Protein AF-A0A5B6V4Y9-F1 (afdb_monomer)

pLDDT: mean 83.25, std 15.28, range [45.78, 97.12]

Nearest PDB structures (foldseek):
  9j0v-assembly1_A  TM=4.285E-01  e=1.442E-03  Desulfobacula toluolica
  8yrv-assembly1_A-2  TM=4.463E-01  e=1.032E-02  Haliscomenobacter hydrossis DSM 1100
  2zgi-assembly1_A  TM=5.010E-01  e=2.357E-02  unclassified
  8ahu-assembly1_A  TM=4.204E-01  e=1.249E-02  Haliscomenobacter hydrossis
  2y4r-assembly1_B  TM=5.100E-01  e=5.382E-02  Pseudomonas aeruginosa PAO1

Secondary structure (DSSP, 8-state):
-HHHHHHHHHHHHHHHHHHHHHHHHPPTT-EEEEEEEEEE-HHHHHHHHHS---TT-TTGGGGGEEEEEEEEEE-PPPTT-GGGSPPEEE-S---TTTTS--TTHHHHHHHHHTT--TT-SEEE--SSSSS---BSSS---EEEEPPHHHHTTS-S--S-----EEEE---GGGT----HHHHHHH-

Foldseek 3Di:
DVVVVVVCVVVVVVCVVCVVVLVVVADPQKDKDKDKDKDFDVVQQVVVVPPDDDPPPPVSNCVGIDIDIDIDIDHDQDPDDPLSDAAEDEFEAADPQQADPDPCLVVVCVVVVVVDDPRGPWYWHDDPVPDTAQTSPGFDKDKAFDDPVVVVPDDDDDPDPPRDIDIDGDDVVRRHYPDPVVVVVVD

Radius of gyration: 22.42 Å; Cα contacts (8 Å, |Δi|>4): 201; chains: 1; bounding box: 52×43×68 Å

Sequence (187 aa):
MKWESRIRSLVSNPLNQVLPIALKERSNGEELAVTALVSGDIEKLKAMKNGGGGDDDDNGVFQVLDLHLHIGSYIPPVFGIEESGAHLALVGHGRDLADAKYSDWVRLRKPLEKLRPPSVTELLLSNDGDRILEGCITNFFVICQRDKSEAEGKYLDDYNNEYSVEVQTAPISDGVLPGVIRQLVIE

Organism: NCBI:txid47621

Structure (mmCIF, N/CA/C/O backbone):
data_AF-A0A5B6V4Y9-F1
#
_entry.id   AF-A0A5B6V4Y9-F1
#
loop_
_atom_site.group_PDB
_atom_site.id
_atom_site.type_symbol
_atom_site.label_atom_id
_atom_site.label_alt_id
_atom_site.label_comp_id
_atom_site.label_asym_id
_atom_site.label_entity_id
_atom_site.label_seq_id
_atom_site.pdbx_PDB_ins_code
_atom_site.Cartn_x
_atom_site.Cartn_y
_atom_site.Cartn_z
_atom_site.occupancy
_atom_site.B_iso_or_equiv
_atom_site.auth_seq_id
_atom_site.auth_comp_id
_atom_site.auth_asym_id
_atom_site.auth_atom_id
_atom_site.pdbx_PDB_model_num
ATOM 1 N N . MET A 1 1 ? 24.402 -9.259 -3.065 1.00 49.03 1 MET A N 1
ATOM 2 C CA . MET A 1 1 ? 24.936 -7.924 -2.705 1.00 49.03 1 MET A CA 1
ATOM 3 C C . MET A 1 1 ? 25.156 -6.950 -3.876 1.00 49.03 1 MET A C 1
ATOM 5 O O . MET A 1 1 ? 25.036 -5.759 -3.640 1.00 49.03 1 MET A O 1
ATOM 9 N N . LYS A 1 2 ? 25.419 -7.370 -5.132 1.00 64.19 2 LYS A N 1
ATOM 10 C CA . LYS A 1 2 ? 25.583 -6.417 -6.264 1.00 64.19 2 LYS A CA 1
ATOM 11 C C . LYS A 1 2 ? 24.280 -5.712 -6.704 1.00 64.19 2 LYS A C 1
ATOM 13 O O . LYS A 1 2 ? 24.318 -4.559 -7.114 1.00 64.19 2 LYS A O 1
ATOM 18 N N . TRP A 1 3 ? 23.130 -6.382 -6.582 1.00 68.50 3 TRP A N 1
ATOM 19 C CA . TRP A 1 3 ? 21.836 -5.879 -7.072 1.00 68.50 3 TRP A CA 1
ATOM 20 C C . TRP A 1 3 ? 21.255 -4.721 -6.252 1.00 68.50 3 TRP A C 1
ATOM 22 O O . TRP A 1 3 ? 20.833 -3.725 -6.828 1.00 68.50 3 TRP A O 1
ATOM 32 N N . GLU A 1 4 ? 21.278 -4.809 -4.922 1.00 73.19 4 GLU A N 1
ATOM 33 C CA . GLU A 1 4 ? 20.718 -3.771 -4.043 1.00 73.19 4 GLU A CA 1
ATOM 34 C C . GLU A 1 4 ? 21.429 -2.427 -4.208 1.00 73.19 4 GLU A C 1
ATOM 36 O O . GLU A 1 4 ? 20.777 -1.407 -4.401 1.00 73.19 4 GLU A O 1
ATOM 41 N N . SER A 1 5 ? 22.767 -2.424 -4.201 1.00 73.62 5 SER A N 1
ATOM 42 C CA . SER A 1 5 ? 23.569 -1.208 -4.396 1.00 73.62 5 SER A CA 1
ATOM 43 C C . SER A 1 5 ? 23.294 -0.549 -5.754 1.00 73.62 5 SER A C 1
ATOM 45 O O . SER A 1 5 ? 23.179 0.674 -5.855 1.00 73.62 5 SER A O 1
ATOM 47 N N . ARG A 1 6 ? 23.114 -1.357 -6.805 1.00 73.25 6 ARG A N 1
ATOM 48 C CA . ARG A 1 6 ? 22.852 -0.852 -8.156 1.00 73.25 6 ARG A CA 1
ATOM 49 C C . ARG A 1 6 ? 21.402 -0.388 -8.355 1.00 73.25 6 ARG A C 1
ATOM 51 O O . ARG A 1 6 ? 21.220 0.685 -8.919 1.00 73.25 6 ARG A O 1
ATOM 58 N N . ILE A 1 7 ? 20.387 -1.095 -7.833 1.00 79.38 7 ILE A N 1
ATOM 59 C CA . ILE A 1 7 ? 18.996 -0.584 -7.773 1.00 79.38 7 ILE A CA 1
ATOM 60 C C . ILE A 1 7 ? 18.963 0.726 -6.990 1.00 79.38 7 ILE A C 1
ATOM 62 O O . ILE A 1 7 ? 18.332 1.692 -7.416 1.00 79.38 7 ILE A O 1
ATOM 66 N N . ARG A 1 8 ? 19.675 0.782 -5.860 1.00 83.75 8 ARG A N 1
ATOM 67 C CA . ARG A 1 8 ? 19.786 1.998 -5.062 1.00 83.75 8 ARG A CA 1
ATOM 68 C C . ARG A 1 8 ? 20.350 3.137 -5.900 1.00 83.75 8 ARG A C 1
ATOM 70 O O . ARG A 1 8 ? 19.762 4.205 -5.897 1.00 83.75 8 ARG A O 1
ATOM 77 N N . SER A 1 9 ? 21.412 2.910 -6.672 1.00 83.75 9 SER A N 1
ATOM 78 C CA . SER A 1 9 ? 21.945 3.931 -7.583 1.00 83.75 9 SER A CA 1
ATOM 79 C C . SER A 1 9 ? 20.944 4.338 -8.674 1.00 83.75 9 SER A C 1
ATOM 81 O O . SER A 1 9 ? 20.764 5.536 -8.899 1.00 83.75 9 SER A O 1
ATOM 83 N N . LEU A 1 10 ? 20.247 3.372 -9.290 1.00 85.44 10 LEU A N 1
ATOM 84 C CA . LEU A 1 10 ? 19.220 3.618 -10.310 1.00 85.44 10 LEU A CA 1
ATOM 85 C C . LEU A 1 10 ? 18.110 4.539 -9.787 1.00 85.44 10 LEU A C 1
ATOM 87 O O . LEU A 1 10 ? 17.677 5.426 -10.512 1.00 85.44 10 LEU A O 1
ATOM 91 N N . VAL A 1 11 ? 17.687 4.367 -8.531 1.00 87.75 11 VAL A N 1
ATOM 92 C CA . VAL A 1 11 ? 16.652 5.193 -7.886 1.00 87.75 11 VAL A CA 1
ATOM 93 C C . VAL A 1 11 ? 17.215 6.510 -7.345 1.00 87.75 11 VAL A C 1
ATOM 95 O O . VAL A 1 11 ? 16.613 7.566 -7.534 1.00 87.75 11 VAL A O 1
ATOM 98 N N . SER A 1 12 ? 18.366 6.477 -6.671 1.00 89.38 12 SER A N 1
ATOM 99 C CA . SER A 1 12 ? 18.944 7.646 -6.002 1.00 89.38 12 SER A CA 1
ATOM 100 C C . SER A 1 12 ? 19.414 8.716 -6.982 1.00 89.38 12 SER A C 1
ATOM 102 O O . SER A 1 12 ? 19.250 9.896 -6.685 1.00 89.38 12 SER A O 1
ATOM 104 N N . ASN A 1 13 ? 19.964 8.348 -8.146 1.00 88.88 13 ASN A N 1
ATOM 105 C CA . ASN A 1 13 ? 20.485 9.340 -9.091 1.00 88.88 13 ASN A CA 1
ATOM 106 C C . ASN A 1 13 ? 19.373 10.254 -9.643 1.00 88.88 13 ASN A C 1
ATOM 108 O O . ASN A 1 13 ? 19.525 11.472 -9.522 1.00 88.88 13 ASN A O 1
ATOM 112 N N . PRO A 1 14 ? 18.248 9.737 -10.183 1.00 90.00 14 PRO A N 1
ATOM 113 C CA . PRO A 1 14 ? 17.139 10.583 -10.617 1.00 90.00 14 PRO A CA 1
ATOM 114 C C . PRO A 1 14 ? 16.483 11.307 -9.445 1.00 90.00 14 PRO A C 1
ATOM 116 O O . PRO A 1 14 ? 16.228 12.503 -9.548 1.00 90.00 14 PRO A O 1
ATOM 119 N N . LEU A 1 15 ? 16.279 10.629 -8.307 1.00 92.50 15 LEU A N 1
ATOM 120 C CA . LEU A 1 15 ? 15.667 11.240 -7.125 1.00 92.50 15 LEU A CA 1
ATOM 121 C C . LEU A 1 15 ? 16.447 12.472 -6.650 1.00 92.50 15 LEU A C 1
ATOM 123 O O . LEU A 1 15 ? 15.842 13.509 -6.403 1.00 92.50 15 LEU A O 1
ATOM 127 N N . ASN A 1 16 ? 17.779 12.402 -6.598 1.00 92.88 16 ASN A N 1
ATOM 128 C CA . ASN A 1 16 ? 18.627 13.533 -6.211 1.00 92.88 16 ASN A CA 1
ATOM 129 C C . ASN A 1 16 ? 18.528 14.725 -7.178 1.00 92.88 16 ASN A C 1
ATOM 131 O O . ASN A 1 16 ? 18.779 15.857 -6.771 1.00 92.88 16 ASN A O 1
ATOM 135 N N . GLN A 1 17 ? 18.164 14.489 -8.442 1.00 91.75 17 GLN A N 1
ATOM 136 C CA . GLN A 1 17 ? 17.976 15.549 -9.435 1.00 91.75 17 GLN A CA 1
ATOM 137 C C . GLN A 1 17 ? 16.597 16.206 -9.318 1.00 91.75 17 GLN A C 1
ATOM 139 O O . GLN A 1 17 ? 16.495 17.429 -9.391 1.00 91.75 17 GLN A O 1
ATOM 144 N N . VAL A 1 18 ? 15.538 15.412 -9.119 1.00 92.56 18 VAL A N 1
ATOM 145 C CA . VAL A 1 18 ? 14.155 15.921 -9.127 1.00 92.56 18 VAL A CA 1
ATOM 146 C C . VAL A 1 18 ? 13.658 16.380 -7.755 1.00 92.56 18 VAL A C 1
ATOM 148 O O . VAL A 1 18 ? 12.825 17.280 -7.677 1.00 92.56 18 VAL A O 1
ATOM 151 N N . LEU A 1 19 ? 14.177 15.819 -6.659 1.00 94.38 19 LEU A N 1
ATOM 152 C CA . LEU A 1 19 ? 13.723 16.137 -5.304 1.00 94.38 19 LEU A CA 1
ATOM 153 C C . LEU A 1 19 ? 13.914 17.622 -4.940 1.00 94.38 19 LEU A C 1
ATOM 155 O O . LEU A 1 19 ? 12.976 18.208 -4.401 1.00 94.38 19 LEU A O 1
ATOM 159 N N . PRO A 1 20 ? 15.044 18.286 -5.264 1.00 94.94 20 PRO A N 1
ATOM 160 C CA . PRO A 1 20 ? 15.194 19.718 -5.004 1.00 94.94 20 PRO A CA 1
ATOM 161 C C . PRO A 1 20 ? 14.194 20.593 -5.769 1.00 94.94 20 PRO A C 1
ATOM 163 O O . PRO A 1 20 ? 13.894 21.696 -5.319 1.00 94.94 20 PRO A O 1
ATOM 166 N N . ILE A 1 21 ? 13.702 20.130 -6.923 1.00 94.38 21 ILE A N 1
ATOM 167 C CA . ILE A 1 21 ? 12.684 20.831 -7.715 1.00 94.38 21 ILE A CA 1
ATOM 168 C C . ILE A 1 21 ? 11.330 20.676 -7.022 1.00 94.38 21 ILE A C 1
ATOM 170 O O . ILE A 1 21 ? 10.713 21.676 -6.666 1.00 94.38 21 ILE A O 1
ATOM 174 N N . ALA A 1 22 ? 10.937 19.439 -6.707 1.00 94.06 22 ALA A N 1
ATOM 175 C CA . ALA A 1 22 ? 9.689 19.154 -6.002 1.00 94.06 22 ALA A CA 1
ATOM 176 C C . ALA A 1 22 ? 9.598 19.877 -4.646 1.00 94.06 22 ALA A C 1
ATOM 178 O O . ALA A 1 22 ? 8.553 20.411 -4.291 1.00 94.06 22 ALA A O 1
ATOM 179 N N . LEU A 1 23 ? 10.705 19.963 -3.900 1.00 94.31 23 LEU A N 1
ATOM 180 C CA . LEU A 1 23 ? 10.756 20.693 -2.628 1.00 94.31 23 LEU A CA 1
ATOM 181 C C . LEU A 1 23 ? 10.556 22.207 -2.781 1.00 94.31 23 LEU A C 1
ATOM 183 O O . LEU A 1 23 ? 10.066 22.834 -1.845 1.00 94.31 23 LEU A O 1
ATOM 187 N N . LYS A 1 24 ? 10.939 22.796 -3.922 1.00 94.19 24 LYS A N 1
ATOM 188 C CA . LYS A 1 24 ? 10.716 24.222 -4.217 1.00 94.19 24 LYS A CA 1
ATOM 189 C C . LYS A 1 24 ? 9.283 24.508 -4.657 1.00 94.19 24 LYS A C 1
ATOM 191 O O . LYS A 1 24 ? 8.789 25.595 -4.387 1.00 94.19 24 LYS A O 1
ATOM 196 N N . GLU A 1 25 ? 8.651 23.565 -5.351 1.00 92.50 25 GLU A N 1
ATOM 197 C CA . GLU A 1 25 ? 7.272 23.690 -5.843 1.00 92.50 25 GLU A CA 1
ATOM 198 C C . GLU A 1 25 ? 6.221 23.388 -4.765 1.00 92.50 25 GLU A C 1
ATOM 200 O O . GLU A 1 25 ? 5.070 23.800 -4.889 1.00 92.50 25 GLU A O 1
ATOM 205 N N . ARG A 1 26 ? 6.618 22.697 -3.693 1.00 93.56 26 ARG A N 1
ATOM 206 C CA . ARG A 1 26 ? 5.752 22.312 -2.577 1.00 93.56 26 ARG A CA 1
ATOM 207 C C . ARG A 1 26 ? 5.195 23.523 -1.825 1.00 93.56 26 ARG A C 1
ATOM 209 O O . ARG A 1 26 ? 5.955 24.369 -1.348 1.00 93.56 26 ARG A O 1
ATOM 216 N N . SER A 1 27 ? 3.877 23.551 -1.629 1.00 92.94 27 SER A N 1
ATOM 217 C CA . SER A 1 27 ? 3.217 24.600 -0.842 1.00 92.94 27 SER A CA 1
ATOM 218 C C . SER A 1 27 ? 3.373 24.384 0.668 1.00 92.94 27 SER A C 1
ATOM 220 O O . SER A 1 27 ? 3.675 23.289 1.144 1.00 92.94 27 SER A O 1
ATOM 222 N N . ASN A 1 28 ? 3.153 25.441 1.457 1.00 89.56 28 ASN A N 1
ATOM 223 C CA . ASN A 1 28 ? 3.162 25.322 2.915 1.00 89.56 28 ASN A CA 1
ATOM 224 C C . ASN A 1 28 ? 2.025 24.399 3.392 1.00 89.56 28 ASN A C 1
ATOM 226 O O . ASN A 1 28 ? 0.885 24.564 2.966 1.00 89.56 28 ASN A O 1
ATOM 230 N N . GLY A 1 29 ? 2.337 23.457 4.283 1.00 87.44 29 GLY A N 1
ATOM 231 C CA . GLY A 1 29 ? 1.398 22.426 4.745 1.00 87.44 29 GLY A CA 1
ATOM 232 C C . GLY A 1 29 ? 1.302 21.186 3.846 1.00 87.44 29 GLY A C 1
ATOM 233 O O . GLY A 1 29 ? 0.645 20.225 4.234 1.00 87.44 29 GLY A O 1
ATOM 234 N N . GLU A 1 30 ? 1.972 21.168 2.689 1.00 93.12 30 GLU A N 1
ATOM 235 C CA . GLU A 1 30 ? 2.091 19.971 1.852 1.00 93.12 30 GLU A CA 1
ATOM 236 C C . GLU A 1 30 ? 3.346 19.152 2.204 1.00 93.12 30 GLU A C 1
ATOM 238 O O . GLU A 1 30 ? 4.412 19.663 2.566 1.00 93.12 30 GLU A O 1
ATOM 243 N N . GLU A 1 31 ? 3.234 17.845 2.029 1.00 92.88 31 GLU A N 1
ATOM 244 C CA . GLU A 1 31 ? 4.307 16.859 2.000 1.00 92.88 31 GLU A CA 1
ATOM 245 C C . GLU A 1 31 ? 4.508 16.326 0.572 1.00 92.88 31 GLU A C 1
ATOM 247 O O . GLU A 1 31 ? 3.826 16.738 -0.366 1.00 92.88 31 GLU A O 1
ATOM 252 N N . LEU A 1 32 ? 5.479 15.428 0.383 1.00 94.50 32 LEU A N 1
ATOM 253 C CA . LEU A 1 32 ? 5.756 14.804 -0.911 1.00 94.50 32 LEU A CA 1
ATOM 254 C C . LEU A 1 32 ? 5.358 13.328 -0.892 1.00 94.50 32 LEU A C 1
ATOM 256 O O . LEU A 1 32 ? 5.839 12.559 -0.062 1.00 94.50 32 LEU A O 1
ATOM 260 N N . ALA A 1 33 ? 4.558 12.912 -1.870 1.00 93.00 33 ALA A N 1
ATOM 261 C CA . ALA A 1 33 ? 4.348 11.510 -2.198 1.00 93.00 33 ALA A CA 1
ATOM 262 C C . ALA A 1 33 ? 5.317 11.098 -3.311 1.00 93.00 33 ALA A C 1
ATOM 264 O O . ALA A 1 33 ? 5.207 11.552 -4.452 1.00 93.00 33 ALA A O 1
ATOM 265 N N . VAL A 1 34 ? 6.258 10.210 -2.984 1.00 92.69 34 VAL A N 1
ATOM 266 C CA . VAL A 1 34 ? 7.256 9.692 -3.929 1.00 92.69 34 VAL A CA 1
ATOM 267 C C . VAL A 1 34 ? 6.905 8.255 -4.304 1.00 92.69 34 VAL A C 1
ATOM 269 O O . VAL A 1 34 ? 6.843 7.376 -3.448 1.00 92.69 34 VAL A O 1
ATOM 272 N N . THR A 1 35 ? 6.696 8.004 -5.595 1.00 91.44 35 THR A N 1
ATOM 273 C CA . THR A 1 35 ? 6.456 6.668 -6.152 1.00 91.44 35 THR A CA 1
ATOM 274 C C . THR A 1 35 ? 7.556 6.322 -7.143 1.00 91.44 35 THR A C 1
ATOM 276 O O . THR A 1 35 ? 7.753 7.033 -8.125 1.00 91.44 35 THR A O 1
ATOM 279 N N . ALA A 1 36 ? 8.252 5.214 -6.899 1.00 90.69 36 ALA A N 1
ATOM 280 C CA . ALA A 1 36 ? 9.247 4.656 -7.806 1.00 90.69 36 ALA A CA 1
ATOM 281 C C . ALA A 1 36 ? 8.752 3.301 -8.324 1.00 90.69 36 ALA A C 1
ATOM 283 O O . ALA A 1 36 ? 8.512 2.385 -7.537 1.00 90.69 36 ALA A O 1
ATOM 284 N N . LEU A 1 37 ? 8.603 3.178 -9.640 1.00 90.88 37 LEU A N 1
ATOM 285 C CA . LEU A 1 37 ? 8.271 1.931 -10.316 1.00 90.88 37 LEU A CA 1
ATOM 286 C C . LEU A 1 37 ? 9.487 1.464 -11.107 1.00 90.88 37 LEU A C 1
ATOM 288 O O . LEU A 1 37 ? 9.897 2.121 -12.061 1.00 90.88 37 LEU A O 1
ATOM 292 N N . VAL A 1 38 ? 10.033 0.315 -10.717 1.00 88.12 38 VAL A N 1
ATOM 293 C CA . VAL A 1 38 ? 11.077 -0.374 -11.478 1.00 88.12 38 VAL A CA 1
ATOM 294 C C . VAL A 1 38 ? 10.410 -1.464 -12.308 1.00 88.12 38 VAL A C 1
ATOM 296 O O . VAL A 1 38 ? 9.712 -2.320 -11.765 1.00 88.12 38 VAL A O 1
ATOM 299 N N . SER A 1 39 ? 10.616 -1.426 -13.618 1.00 87.62 39 SER A N 1
ATOM 300 C CA . SER A 1 39 ? 10.166 -2.445 -14.568 1.00 87.62 39 SER A CA 1
ATOM 301 C C . SER A 1 39 ? 11.355 -3.018 -15.325 1.00 87.62 39 SER A C 1
ATOM 303 O O . SER A 1 39 ? 12.428 -2.426 -15.333 1.00 87.62 39 SER A O 1
ATOM 305 N N . GLY A 1 40 ? 11.183 -4.168 -15.969 1.00 84.62 40 GLY A N 1
ATOM 306 C CA . GLY A 1 40 ? 12.216 -4.694 -16.847 1.00 84.62 40 GLY A CA 1
ATOM 307 C C . GLY A 1 40 ? 11.789 -5.911 -17.646 1.00 84.62 40 GLY A C 1
ATOM 308 O O . GLY A 1 40 ? 10.805 -6.575 -17.318 1.00 84.62 40 GLY A O 1
ATOM 309 N N . ASP A 1 41 ? 12.539 -6.192 -18.707 1.00 83.75 41 ASP A N 1
ATOM 310 C CA . ASP A 1 41 ? 12.272 -7.296 -19.629 1.00 83.75 41 ASP A CA 1
ATOM 311 C C . ASP A 1 41 ? 13.000 -8.574 -19.179 1.00 83.75 41 ASP A C 1
ATOM 313 O O . ASP A 1 41 ? 14.211 -8.744 -19.335 1.00 83.75 41 ASP A O 1
ATOM 317 N N . ILE A 1 42 ? 12.235 -9.502 -18.608 1.00 76.88 42 ILE A N 1
ATOM 318 C CA . ILE A 1 42 ? 12.752 -10.771 -18.083 1.00 76.88 42 ILE A CA 1
ATOM 319 C C . ILE A 1 42 ? 13.406 -11.621 -19.184 1.00 76.88 42 ILE A C 1
ATOM 321 O O . ILE A 1 42 ? 14.369 -12.337 -18.905 1.00 76.88 42 ILE A O 1
ATOM 325 N N . GLU A 1 43 ? 12.929 -11.552 -20.426 1.00 80.12 43 GLU A N 1
ATOM 326 C CA . GLU A 1 43 ? 13.465 -12.358 -21.525 1.00 80.12 43 GLU A CA 1
ATOM 327 C C . GLU A 1 43 ? 14.809 -11.812 -22.005 1.00 80.12 43 GLU A C 1
ATOM 329 O O . GLU A 1 43 ? 15.760 -12.579 -22.179 1.00 80.1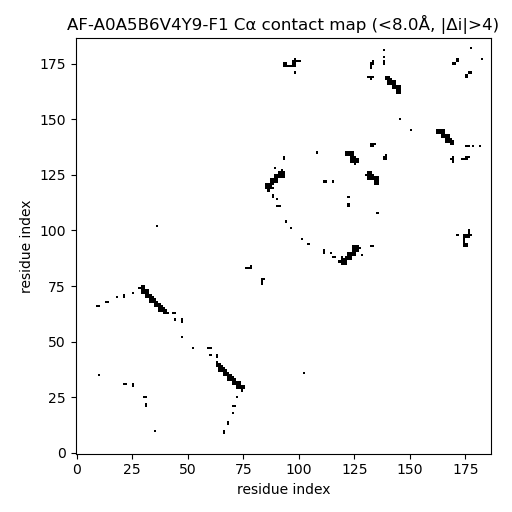2 43 GLU A O 1
ATOM 334 N N . LYS A 1 44 ? 14.953 -10.485 -22.088 1.00 77.50 44 LYS A N 1
ATOM 335 C CA . LYS A 1 44 ? 16.266 -9.848 -22.294 1.00 77.50 44 LYS A CA 1
ATOM 336 C C . LYS A 1 44 ? 17.236 -10.171 -21.159 1.00 77.50 44 LYS A C 1
ATOM 338 O O . LYS A 1 44 ? 18.401 -10.467 -21.419 1.00 77.50 44 LYS A O 1
ATOM 343 N N . LEU A 1 45 ? 16.759 -10.191 -19.914 1.00 72.94 45 LEU A N 1
ATOM 344 C CA . LEU A 1 45 ? 17.575 -10.538 -18.748 1.00 72.94 45 LEU A CA 1
ATOM 345 C C . LEU A 1 45 ? 18.082 -11.991 -18.815 1.00 72.94 45 LEU A C 1
ATOM 347 O O . LEU A 1 45 ? 19.240 -12.264 -18.497 1.00 72.94 45 LEU A O 1
ATOM 351 N N . LYS A 1 46 ? 17.231 -12.932 -19.241 1.00 74.38 46 LYS A N 1
ATOM 352 C CA . LYS A 1 46 ? 17.600 -14.344 -19.442 1.00 74.38 46 LYS A CA 1
ATOM 353 C C . LYS A 1 46 ? 18.582 -14.518 -20.601 1.00 74.38 46 LYS A C 1
ATOM 355 O O . LYS A 1 46 ? 19.557 -15.251 -20.454 1.00 74.38 46 LYS A O 1
ATOM 360 N N . ALA A 1 47 ? 18.362 -13.833 -21.723 1.00 73.50 47 ALA A N 1
ATOM 361 C CA . ALA A 1 47 ? 19.265 -13.858 -22.874 1.00 73.50 47 ALA A CA 1
ATOM 362 C C . ALA A 1 47 ? 20.678 -13.369 -22.516 1.00 73.50 47 ALA A C 1
ATOM 364 O O . ALA A 1 47 ? 21.657 -13.993 -22.923 1.00 73.50 47 ALA A O 1
ATOM 365 N N . MET A 1 48 ? 20.792 -12.327 -21.686 1.00 66.88 48 MET A N 1
ATOM 366 C CA . MET A 1 48 ? 22.084 -11.830 -21.195 1.00 66.88 48 MET A CA 1
ATOM 367 C C . MET A 1 48 ? 22.805 -12.811 -20.264 1.00 66.88 48 MET A C 1
ATOM 369 O O . MET A 1 48 ? 24.028 -12.851 -20.266 1.00 66.88 48 MET A O 1
ATOM 373 N N . LYS A 1 49 ? 22.076 -13.628 -19.493 1.00 65.00 49 LYS A N 1
ATOM 374 C CA . LYS A 1 49 ? 22.681 -14.665 -18.637 1.00 65.00 49 LYS A CA 1
ATOM 375 C C . LYS A 1 49 ? 23.175 -15.889 -19.416 1.00 65.00 49 LYS A C 1
ATOM 377 O O . LYS A 1 49 ? 24.087 -16.564 -18.954 1.00 65.00 49 LYS A O 1
ATOM 382 N N . ASN A 1 50 ? 22.569 -16.185 -20.568 1.00 61.91 50 ASN A N 1
ATOM 383 C CA . ASN A 1 50 ? 22.873 -17.381 -21.362 1.00 61.91 50 ASN A CA 1
ATOM 384 C C . ASN A 1 50 ? 23.922 -17.144 -22.467 1.00 61.91 50 ASN A C 1
ATOM 386 O O . ASN A 1 50 ? 24.491 -18.106 -22.978 1.00 61.91 50 ASN A O 1
ATOM 390 N N . GLY A 1 51 ? 24.183 -15.892 -22.856 1.00 56.72 51 GLY A N 1
ATOM 391 C CA . GLY A 1 51 ? 25.277 -15.528 -23.759 1.00 56.72 51 GLY A CA 1
ATOM 392 C C . GLY A 1 51 ? 26.537 -15.223 -22.954 1.00 56.72 51 GLY A C 1
ATOM 393 O O . GLY A 1 51 ? 26.583 -14.194 -22.297 1.00 56.72 51 GLY A O 1
ATOM 394 N N . GLY A 1 52 ? 27.530 -16.118 -22.977 1.00 48.84 52 GLY A N 1
ATOM 395 C CA . GLY A 1 52 ? 28.733 -16.094 -22.129 1.00 48.84 52 GLY A CA 1
ATOM 396 C C . GLY A 1 52 ? 29.642 -14.861 -22.252 1.00 48.84 52 GLY A C 1
ATOM 397 O O . GLY A 1 52 ? 30.757 -14.964 -22.758 1.00 48.84 52 GLY A O 1
ATOM 398 N N . GLY A 1 53 ? 29.195 -13.711 -21.752 1.00 47.78 53 GLY A N 1
ATOM 399 C CA . GLY A 1 53 ? 30.038 -12.574 -21.402 1.00 47.78 53 GLY A CA 1
ATOM 400 C C . GLY A 1 53 ? 30.608 -12.789 -20.003 1.00 47.78 53 GLY A C 1
ATOM 401 O O . GLY A 1 53 ? 29.862 -13.105 -19.080 1.00 47.78 53 GLY A O 1
ATOM 402 N N . GLY A 1 54 ? 31.931 -12.684 -19.865 1.00 46.09 54 GLY A N 1
ATOM 403 C CA . GLY A 1 54 ? 32.630 -12.842 -18.589 1.00 46.09 54 GLY A CA 1
ATOM 404 C C . GLY A 1 54 ? 32.088 -11.917 -17.493 1.00 46.09 54 GLY A C 1
ATOM 405 O O . GLY A 1 54 ? 31.478 -10.890 -17.785 1.00 46.09 54 GLY A O 1
ATOM 406 N N . ASP A 1 55 ? 32.357 -12.298 -16.243 1.00 52.38 55 ASP A N 1
ATOM 407 C CA . ASP A 1 55 ? 31.893 -11.729 -14.959 1.00 52.38 55 ASP A CA 1
ATOM 408 C C . ASP A 1 55 ? 32.038 -10.197 -14.747 1.00 52.38 55 ASP A C 1
ATOM 410 O O . ASP A 1 55 ? 31.696 -9.692 -13.672 1.00 52.38 55 ASP A O 1
ATOM 414 N N . ASP A 1 56 ? 32.491 -9.443 -15.751 1.00 50.72 56 ASP A N 1
ATOM 415 C CA . ASP A 1 56 ? 32.837 -8.024 -15.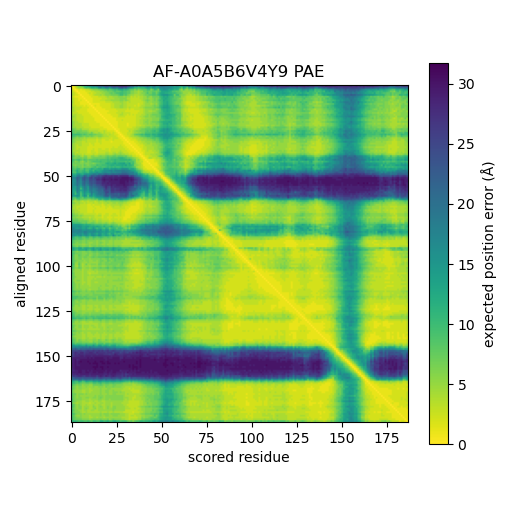664 1.00 50.72 56 ASP A CA 1
ATOM 416 C C . ASP A 1 56 ? 31.907 -7.062 -16.426 1.00 50.72 56 ASP A C 1
ATOM 418 O O . ASP A 1 56 ? 31.973 -5.860 -16.163 1.00 50.72 56 ASP A O 1
ATOM 422 N N . ASP A 1 57 ? 30.986 -7.521 -17.288 1.00 51.38 57 ASP A N 1
ATOM 423 C CA . ASP A 1 57 ? 30.058 -6.610 -17.997 1.00 51.38 57 ASP A CA 1
ATOM 424 C C . ASP A 1 57 ? 28.690 -6.477 -17.298 1.00 51.38 57 ASP A C 1
ATOM 426 O O . ASP A 1 57 ? 27.603 -6.637 -17.854 1.00 51.38 57 ASP A O 1
ATOM 430 N N . ASP A 1 58 ? 28.762 -6.138 -16.011 1.00 53.91 58 ASP A N 1
ATOM 431 C CA . ASP A 1 58 ? 27.643 -5.842 -15.099 1.00 53.91 58 ASP A CA 1
ATOM 432 C C . ASP A 1 58 ? 26.830 -4.588 -15.541 1.00 53.91 58 ASP A C 1
ATOM 434 O O . ASP A 1 58 ? 25.849 -4.201 -14.899 1.00 53.91 58 ASP A O 1
ATOM 438 N N . ASN A 1 59 ? 27.248 -3.930 -16.633 1.00 52.94 59 ASN A N 1
ATOM 439 C CA . ASN A 1 59 ? 26.590 -2.787 -17.273 1.00 52.94 59 ASN A CA 1
ATOM 440 C C . ASN A 1 59 ? 25.425 -3.200 -18.193 1.00 52.94 59 ASN A C 1
ATOM 442 O O . ASN A 1 59 ? 24.497 -2.414 -18.388 1.00 52.94 59 ASN A O 1
ATOM 446 N N . GLY A 1 60 ? 25.438 -4.420 -18.746 1.00 53.66 60 GLY A N 1
ATOM 447 C CA . GLY A 1 60 ? 24.410 -4.884 -19.688 1.00 53.66 60 GLY A CA 1
ATOM 448 C C . GLY A 1 60 ? 23.039 -5.102 -19.040 1.00 53.66 60 GLY A C 1
ATOM 449 O O . GLY A 1 60 ? 22.013 -4.737 -19.608 1.00 53.66 60 GLY A O 1
ATOM 450 N N . VAL A 1 61 ? 23.015 -5.605 -17.801 1.00 53.94 61 VAL A N 1
ATOM 451 C CA . VAL A 1 61 ? 21.789 -5.987 -17.068 1.00 53.94 61 VAL A CA 1
ATOM 452 C C . VAL A 1 61 ? 20.852 -4.793 -16.808 1.00 53.94 61 VAL A C 1
ATOM 454 O O . VAL A 1 61 ? 19.642 -4.975 -16.693 1.00 53.94 61 VAL A O 1
ATOM 457 N N . PHE A 1 62 ? 21.378 -3.563 -16.780 1.00 55.88 62 PHE A N 1
ATOM 458 C CA . PHE A 1 62 ? 20.598 -2.335 -16.575 1.00 55.88 62 PHE A CA 1
ATOM 459 C C . PHE A 1 62 ? 20.130 -1.659 -17.872 1.00 55.88 62 PHE A C 1
ATOM 461 O O . PHE A 1 62 ? 19.306 -0.758 -17.791 1.00 55.88 62 PHE A O 1
ATOM 468 N N . GLN A 1 63 ? 20.533 -2.132 -19.064 1.00 63.78 63 GLN A N 1
ATOM 469 C CA . GLN A 1 63 ? 19.815 -1.789 -20.311 1.00 63.78 63 GLN A CA 1
ATOM 470 C C . GLN A 1 63 ? 18.403 -2.394 -20.350 1.00 63.78 63 GLN A C 1
ATOM 472 O O . GLN A 1 63 ? 17.619 -2.114 -21.254 1.00 63.78 63 GLN A O 1
ATOM 477 N N . VAL A 1 64 ? 18.107 -3.280 -19.399 1.00 75.50 64 VAL A N 1
ATOM 478 C CA . VAL A 1 64 ? 16.891 -4.085 -19.361 1.00 75.50 64 VAL A CA 1
ATOM 479 C C . VAL A 1 64 ? 15.906 -3.592 -18.300 1.00 75.50 64 VAL A C 1
ATOM 481 O O . VAL A 1 64 ? 14.757 -4.028 -18.311 1.00 75.50 64 VAL A O 1
ATOM 484 N N . LEU A 1 65 ? 16.341 -2.710 -17.391 1.00 82.38 65 LEU A N 1
ATOM 485 C CA . LEU A 1 65 ? 15.505 -2.145 -16.336 1.00 82.38 65 LEU A CA 1
ATOM 486 C C . LEU A 1 65 ? 15.179 -0.682 -16.631 1.00 82.38 65 LEU A C 1
ATOM 488 O O . LEU A 1 65 ? 16.077 0.122 -16.862 1.00 82.38 65 LEU A O 1
ATOM 492 N N . ASP A 1 66 ? 13.905 -0.337 -16.505 1.00 85.81 66 ASP A N 1
ATOM 493 C CA . ASP A 1 66 ? 13.404 1.028 -16.597 1.00 85.81 66 ASP A CA 1
ATOM 494 C C . ASP A 1 66 ? 12.941 1.504 -15.217 1.00 85.81 66 ASP A C 1
ATOM 496 O O . ASP A 1 66 ? 12.341 0.746 -14.447 1.00 85.81 66 ASP A O 1
ATOM 500 N N . LEU A 1 67 ? 13.192 2.778 -14.910 1.00 87.81 67 LEU A N 1
ATOM 501 C CA . LEU A 1 67 ? 12.686 3.439 -13.711 1.00 87.81 67 LEU A CA 1
ATOM 502 C C . LEU A 1 67 ? 11.722 4.556 -14.099 1.00 87.81 67 LEU A C 1
ATOM 504 O O . LEU A 1 67 ? 12.096 5.502 -14.789 1.00 87.81 67 LEU A O 1
ATOM 508 N N . HIS A 1 68 ? 10.521 4.503 -13.537 1.00 91.06 68 HIS A N 1
ATOM 509 C CA . HIS A 1 68 ? 9.582 5.615 -13.543 1.00 91.06 68 HIS A CA 1
ATOM 510 C C . HIS A 1 68 ? 9.490 6.200 -12.137 1.00 91.06 68 HIS A C 1
ATOM 512 O O . HIS A 1 68 ? 9.124 5.505 -11.187 1.00 91.06 68 HIS A O 1
ATOM 518 N N . LEU A 1 69 ? 9.829 7.481 -12.007 1.00 92.50 69 LEU A N 1
ATOM 519 C CA . LEU A 1 69 ? 9.746 8.225 -10.756 1.00 92.50 69 LEU A CA 1
ATOM 520 C C . LEU A 1 69 ? 8.645 9.278 -10.871 1.00 92.50 69 LEU A C 1
ATOM 522 O O . LEU A 1 69 ? 8.671 10.115 -11.769 1.00 92.50 69 LEU A O 1
ATOM 526 N N . HIS A 1 70 ? 7.697 9.241 -9.944 1.00 92.75 70 HIS A N 1
ATOM 527 C CA . HIS A 1 70 ? 6.648 10.239 -9.800 1.00 92.75 70 HIS A CA 1
ATOM 528 C C . HIS A 1 70 ? 6.756 10.884 -8.419 1.00 92.75 70 HIS A C 1
ATOM 530 O O . HIS A 1 70 ? 6.792 10.181 -7.4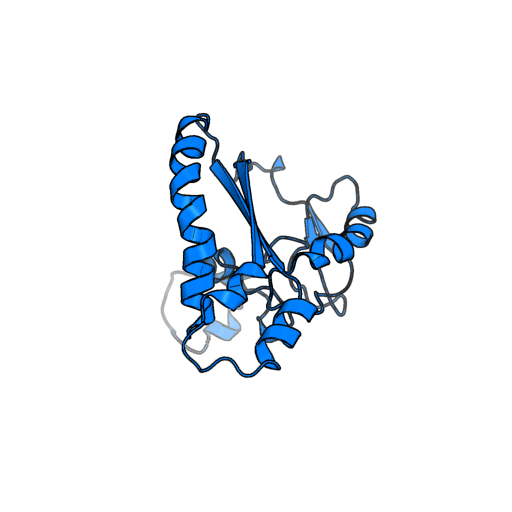06 1.00 92.75 70 HIS A O 1
ATOM 536 N N . ILE A 1 71 ? 6.795 12.214 -8.385 1.00 94.50 71 ILE A N 1
ATOM 537 C CA . ILE A 1 71 ? 6.749 13.003 -7.155 1.00 94.50 71 ILE A CA 1
ATOM 538 C C . ILE A 1 71 ? 5.545 13.928 -7.261 1.00 94.50 71 ILE A C 1
ATOM 540 O O . ILE A 1 71 ? 5.462 14.716 -8.197 1.00 94.50 71 ILE A O 1
ATOM 544 N N . GLY A 1 72 ? 4.617 13.808 -6.317 1.00 93.31 72 GLY A N 1
ATOM 545 C CA . GLY A 1 72 ? 3.447 14.675 -6.223 1.00 93.31 72 GLY A CA 1
ATOM 546 C C . GLY A 1 72 ? 3.326 15.307 -4.844 1.00 93.31 72 GLY A C 1
ATOM 547 O O . GLY A 1 72 ? 3.902 14.806 -3.875 1.00 93.31 72 GLY A O 1
ATOM 548 N N . SER A 1 73 ? 2.552 16.387 -4.753 1.00 93.19 73 SER A N 1
ATOM 549 C CA . SER A 1 73 ? 2.132 16.943 -3.467 1.00 93.19 73 SER A CA 1
ATOM 550 C C . SER A 1 73 ? 1.197 15.974 -2.744 1.00 93.19 73 SER A C 1
ATOM 552 O O . SER A 1 73 ? 0.344 15.326 -3.353 1.00 93.19 73 SER A O 1
ATOM 554 N N . TYR A 1 74 ? 1.353 15.891 -1.430 1.00 92.12 74 TYR A N 1
ATOM 555 C CA . TYR A 1 74 ? 0.488 15.147 -0.527 1.00 92.12 74 TYR A CA 1
ATOM 556 C C . TYR A 1 74 ? 0.044 16.074 0.596 1.00 92.12 74 TYR A C 1
ATOM 558 O O . TYR A 1 74 ? 0.866 16.774 1.173 1.00 92.12 74 TYR A O 1
ATOM 566 N N . ILE A 1 75 ? -1.245 16.084 0.913 1.00 90.88 75 ILE A N 1
ATOM 567 C CA . ILE A 1 75 ? -1.764 16.815 2.069 1.00 90.88 75 ILE A CA 1
ATOM 568 C C . ILE A 1 75 ? -2.103 15.761 3.120 1.00 90.88 75 ILE A C 1
ATOM 570 O O . ILE A 1 75 ? -3.052 14.998 2.906 1.00 90.88 75 ILE A O 1
ATOM 574 N N . PRO A 1 76 ? -1.338 15.676 4.221 1.00 86.25 76 PRO A N 1
ATOM 575 C CA . PRO A 1 76 ? -1.657 14.755 5.296 1.00 86.25 76 PRO A CA 1
ATOM 576 C C . PRO A 1 76 ? -3.054 15.045 5.859 1.00 86.25 76 PRO A C 1
ATOM 578 O O . PRO A 1 76 ? -3.400 16.213 6.064 1.00 86.25 76 PRO A O 1
ATOM 581 N N . PRO A 1 77 ? -3.869 14.013 6.127 1.00 83.00 77 PRO A N 1
ATOM 582 C CA . PRO A 1 77 ? -5.127 14.206 6.827 1.00 83.00 77 PRO A CA 1
ATOM 583 C C . PRO A 1 77 ? -4.863 14.771 8.229 1.00 83.00 77 PRO A C 1
ATOM 585 O O . PRO A 1 77 ? -3.890 14.410 8.892 1.00 83.00 77 PRO A O 1
ATOM 588 N N . VAL A 1 78 ? -5.740 15.669 8.684 1.00 82.31 78 VAL A N 1
ATOM 589 C CA . VAL A 1 78 ? -5.644 16.261 10.023 1.00 82.31 78 VAL A CA 1
ATOM 590 C C . VAL A 1 78 ? -5.960 15.189 11.062 1.00 82.31 78 VAL A C 1
ATOM 592 O O . VAL A 1 78 ? -7.072 14.668 11.103 1.00 82.31 78 VAL A O 1
ATOM 595 N N . PHE A 1 79 ? -4.992 14.861 11.913 1.00 75.44 79 PHE A N 1
ATOM 596 C CA . PHE A 1 79 ? -5.190 13.935 13.027 1.00 75.44 79 PHE A CA 1
ATOM 597 C C . PHE A 1 79 ? -5.892 14.623 14.207 1.00 75.44 79 PHE A C 1
ATOM 599 O O . PHE A 1 79 ? -5.673 15.806 14.461 1.00 75.44 79 PHE A O 1
ATOM 606 N N . GLY A 1 80 ? -6.695 13.868 14.964 1.00 72.19 80 GLY A N 1
ATOM 607 C CA . GLY A 1 80 ? -7.237 14.313 16.255 1.00 72.19 80 GLY A CA 1
ATOM 608 C C . GLY A 1 80 ? -8.572 15.064 16.210 1.00 72.19 80 GLY A C 1
ATOM 609 O O . GLY A 1 80 ? -8.974 15.612 17.232 1.00 72.19 80 GLY A O 1
ATOM 610 N N . ILE A 1 81 ? -9.267 15.073 15.070 1.00 82.38 81 ILE A N 1
ATOM 611 C CA . ILE A 1 81 ? -10.675 15.488 14.985 1.00 82.38 81 ILE A CA 1
ATOM 612 C C . ILE A 1 81 ? -11.547 14.246 14.782 1.00 82.38 81 ILE A C 1
ATOM 614 O O . ILE A 1 81 ? -11.157 13.327 14.068 1.00 82.38 81 ILE A O 1
ATOM 618 N N . GLU A 1 82 ? -12.710 14.189 15.432 1.00 72.56 82 GLU A N 1
ATOM 619 C CA . GLU A 1 82 ? -13.572 12.993 15.442 1.00 72.56 82 GLU A CA 1
ATOM 620 C C . GLU A 1 82 ? -13.958 12.542 14.022 1.00 72.56 82 GLU A C 1
ATOM 622 O O . GLU A 1 82 ? -13.961 11.354 13.705 1.00 72.56 82 GLU A O 1
ATOM 627 N N . GLU A 1 83 ? -14.175 13.505 13.128 1.00 79.12 83 GLU A N 1
ATOM 628 C CA . GLU A 1 83 ? -14.585 13.270 11.743 1.00 79.12 83 GLU A CA 1
ATOM 629 C C . GLU A 1 83 ? -13.447 12.765 10.835 1.00 79.12 83 GLU A C 1
ATOM 631 O O . GLU A 1 83 ? -13.719 12.316 9.722 1.00 79.12 83 GLU A O 1
ATOM 636 N N . SER A 1 84 ? -12.179 12.826 11.271 1.00 81.12 84 SER A N 1
ATOM 637 C CA . SER A 1 84 ? -11.028 12.361 10.478 1.00 81.12 84 SER A CA 1
ATOM 638 C C . SER A 1 84 ? -10.625 10.913 10.751 1.00 81.12 84 SER A C 1
ATOM 640 O O . SER A 1 84 ? -9.666 10.416 10.154 1.00 81.12 84 SER A O 1
ATOM 642 N N . GLY A 1 85 ? -11.367 10.219 11.619 1.00 87.25 85 GLY A N 1
ATOM 643 C CA . GLY A 1 85 ? -11.186 8.796 11.865 1.00 87.25 85 GLY A CA 1
ATOM 644 C C . GLY A 1 85 ? -11.319 7.965 10.585 1.00 87.25 85 GLY A C 1
ATOM 645 O O . GLY A 1 85 ? -12.213 8.177 9.759 1.00 87.25 85 GLY A O 1
ATOM 646 N N . ALA A 1 86 ? -10.429 6.984 10.426 1.00 88.81 86 ALA A N 1
ATOM 647 C CA . ALA A 1 86 ? -10.552 6.020 9.345 1.00 88.81 86 ALA A CA 1
ATOM 648 C C . ALA A 1 86 ? -11.782 5.134 9.580 1.00 88.81 86 ALA A C 1
ATOM 650 O O . ALA A 1 86 ? -11.965 4.562 10.653 1.00 88.81 86 ALA A O 1
ATOM 651 N N . HIS A 1 87 ? -12.604 4.988 8.549 1.00 92.44 87 HIS A N 1
ATOM 652 C CA . HIS A 1 87 ? -13.741 4.083 8.538 1.00 92.44 87 HIS A CA 1
ATOM 653 C C . HIS A 1 87 ? -13.320 2.811 7.816 1.00 92.44 87 HIS A C 1
ATOM 655 O O . HIS A 1 87 ? -12.935 2.857 6.645 1.00 92.44 87 HIS A O 1
ATOM 661 N N . LEU A 1 88 ? -13.360 1.688 8.524 1.00 94.25 88 LEU A N 1
ATOM 662 C CA . LEU A 1 88 ? -12.758 0.437 8.078 1.00 94.25 88 LEU A CA 1
ATOM 663 C C . LEU A 1 88 ? -13.841 -0.573 7.694 1.00 94.25 88 LEU A C 1
ATOM 665 O O . LEU A 1 88 ? -14.868 -0.673 8.365 1.00 94.25 88 LEU A O 1
ATOM 669 N N . ALA A 1 89 ? -13.599 -1.357 6.646 1.00 95.50 89 ALA A N 1
ATOM 670 C CA . ALA A 1 89 ? -14.379 -2.561 6.362 1.00 95.50 89 ALA A CA 1
ATOM 671 C C . ALA A 1 89 ? -13.470 -3.720 5.970 1.00 95.50 89 ALA A C 1
ATOM 673 O O . ALA A 1 89 ? -12.479 -3.533 5.269 1.00 95.50 89 ALA A O 1
ATOM 674 N N . LEU A 1 90 ? -13.834 -4.923 6.404 1.00 94.88 90 LEU A N 1
ATOM 675 C CA . LEU A 1 90 ? -13.113 -6.144 6.068 1.00 94.88 90 LEU A CA 1
ATOM 676 C C . LEU A 1 90 ? -13.468 -6.600 4.648 1.00 94.88 90 LEU A C 1
ATOM 678 O O . LEU A 1 90 ? -14.647 -6.663 4.292 1.00 94.88 90 LEU A O 1
ATOM 682 N N . VAL A 1 91 ? -12.466 -6.933 3.836 1.00 89.44 91 VAL A N 1
ATOM 683 C CA . VAL A 1 91 ? -12.651 -7.422 2.471 1.00 89.44 91 VAL A CA 1
ATOM 684 C C . VAL A 1 91 ? -11.510 -8.335 2.028 1.00 89.44 91 VAL A C 1
ATOM 686 O O . VAL A 1 91 ? -10.343 -7.965 2.049 1.00 89.44 91 VAL A O 1
ATOM 689 N N . GLY A 1 92 ? -11.880 -9.503 1.506 1.00 89.69 92 GLY A N 1
ATOM 690 C CA . GLY A 1 92 ? -10.966 -10.389 0.789 1.00 89.69 92 GLY A CA 1
ATOM 691 C C . GLY A 1 92 ? -9.790 -10.935 1.608 1.00 89.69 92 GLY A C 1
ATOM 692 O O . GLY A 1 92 ? -9.540 -10.553 2.748 1.00 89.69 92 GLY A O 1
ATOM 693 N N . HIS A 1 93 ? -9.065 -11.855 0.9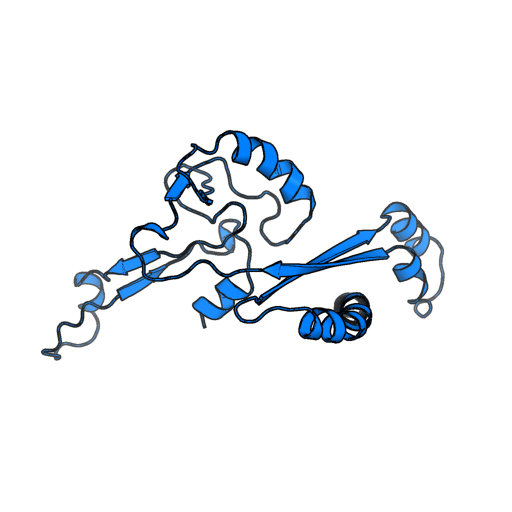77 1.00 93.06 93 HIS A N 1
ATOM 694 C CA . HIS A 1 93 ? -7.856 -12.468 1.525 1.00 93.06 93 HIS A CA 1
ATOM 695 C C . HIS A 1 93 ? -6.638 -11.534 1.464 1.00 93.06 93 HIS A C 1
ATOM 697 O O . HIS A 1 93 ? -6.634 -10.547 0.718 1.00 93.06 93 HIS A O 1
ATOM 703 N N . GLY A 1 94 ? -5.584 -11.905 2.194 1.00 92.00 94 GLY A N 1
ATOM 704 C CA . GLY A 1 94 ? -4.265 -11.282 2.134 1.00 92.00 94 GLY A CA 1
ATOM 705 C C . GLY A 1 94 ? -3.594 -11.356 0.757 1.00 92.00 94 GLY A C 1
ATOM 706 O O . GLY A 1 94 ? -4.118 -11.910 -0.208 1.00 92.00 94 GLY A O 1
ATOM 707 N N . ARG A 1 95 ? -2.408 -10.750 0.656 1.00 92.62 95 ARG A N 1
ATOM 708 C CA . ARG A 1 95 ? -1.644 -10.669 -0.596 1.00 92.62 95 ARG A CA 1
ATOM 709 C C . ARG A 1 95 ? -0.859 -11.956 -0.835 1.00 92.62 95 ARG A C 1
ATOM 711 O O . ARG A 1 95 ? -0.120 -12.381 0.043 1.00 92.62 95 ARG A O 1
ATOM 718 N N . ASP A 1 96 ? -0.896 -12.472 -2.064 1.00 90.19 96 ASP A N 1
ATOM 719 C CA . ASP A 1 96 ? -0.097 -13.647 -2.458 1.00 90.19 96 ASP A CA 1
ATOM 720 C C . ASP A 1 96 ? 1.416 -13.433 -2.261 1.00 90.19 96 ASP A C 1
ATOM 722 O O . ASP A 1 96 ? 2.137 -14.328 -1.829 1.00 90.19 96 ASP A O 1
ATOM 726 N N . LEU A 1 97 ? 1.908 -12.230 -2.580 1.00 91.50 97 LEU A N 1
ATOM 727 C CA . LEU A 1 97 ? 3.312 -11.827 -2.435 1.00 91.50 97 LEU A CA 1
ATOM 728 C C . LEU A 1 97 ? 3.443 -10.684 -1.427 1.00 91.50 97 LEU A C 1
ATOM 730 O O . LEU A 1 97 ? 3.793 -9.552 -1.775 1.00 91.50 97 LEU A O 1
ATOM 734 N N . ALA A 1 98 ? 3.110 -10.967 -0.170 1.00 92.50 98 ALA A N 1
ATOM 735 C CA . ALA A 1 98 ? 3.058 -9.953 0.873 1.00 92.50 98 ALA A CA 1
ATOM 736 C C . ALA A 1 98 ? 4.405 -9.264 1.149 1.00 92.50 98 ALA A C 1
ATOM 738 O O . ALA A 1 98 ? 4.433 -8.058 1.397 1.00 92.50 98 ALA A O 1
ATOM 739 N N . ASP A 1 99 ? 5.517 -9.980 1.009 1.00 91.69 99 ASP A N 1
ATOM 740 C CA . ASP A 1 99 ? 6.859 -9.467 1.319 1.00 91.69 99 ASP A CA 1
ATOM 741 C C . ASP A 1 99 ? 7.344 -8.378 0.347 1.00 91.69 99 ASP A C 1
ATOM 743 O O . ASP A 1 99 ? 8.346 -7.707 0.600 1.00 91.69 99 ASP A O 1
ATOM 747 N N . ALA A 1 100 ? 6.640 -8.171 -0.770 1.00 89.62 100 ALA A N 1
ATOM 748 C CA . ALA A 1 100 ? 7.024 -7.227 -1.808 1.00 89.62 100 ALA A CA 1
ATOM 749 C C . ALA A 1 100 ? 6.001 -6.096 -1.992 1.00 89.62 100 ALA A C 1
ATOM 751 O O . ALA A 1 100 ? 4.785 -6.291 -1.960 1.00 89.62 100 ALA A O 1
ATOM 752 N N . LYS A 1 101 ? 6.504 -4.895 -2.307 1.00 88.69 101 LYS A N 1
ATOM 753 C CA . LYS A 1 101 ? 5.711 -3.810 -2.911 1.00 88.69 101 LYS A CA 1
ATOM 754 C C . LYS A 1 101 ? 5.655 -4.004 -4.430 1.00 88.69 101 LYS A C 1
ATOM 756 O O . LYS A 1 101 ? 6.323 -3.292 -5.174 1.00 88.69 101 LYS A O 1
ATOM 761 N N . TYR A 1 102 ? 4.906 -5.005 -4.885 1.00 89.31 102 TYR A N 1
ATOM 762 C CA . TYR A 1 102 ? 4.795 -5.348 -6.305 1.00 89.31 102 TYR A CA 1
ATOM 763 C C . TYR A 1 102 ? 3.627 -4.603 -6.972 1.00 89.31 102 TYR A C 1
ATOM 765 O O . TYR A 1 102 ? 2.535 -4.495 -6.416 1.00 89.31 102 TYR A O 1
ATOM 773 N N . SER A 1 103 ? 3.850 -4.073 -8.176 1.00 88.94 103 SER A N 1
ATOM 774 C CA . SER A 1 103 ? 2.880 -3.220 -8.885 1.00 88.94 103 SER A CA 1
ATOM 775 C C . SER A 1 103 ? 1.585 -3.942 -9.257 1.00 88.94 103 SER A C 1
ATOM 777 O O . SER A 1 103 ? 0.522 -3.323 -9.314 1.00 88.94 103 SER A O 1
ATOM 779 N N . ASP A 1 104 ? 1.654 -5.258 -9.449 1.00 90.31 104 ASP A N 1
ATOM 780 C CA . ASP A 1 104 ? 0.504 -6.099 -9.775 1.00 90.31 104 ASP A CA 1
ATOM 781 C C . ASP A 1 104 ? -0.569 -6.086 -8.669 1.00 90.31 104 ASP A C 1
ATOM 783 O O . ASP A 1 104 ? -1.754 -6.280 -8.946 1.00 90.31 104 ASP A O 1
ATOM 787 N N . TRP A 1 105 ? -0.198 -5.722 -7.436 1.00 92.56 105 TRP A N 1
ATOM 788 C CA . TRP A 1 105 ? -1.149 -5.490 -6.353 1.00 92.56 105 TRP A CA 1
ATOM 789 C C . TRP A 1 105 ? -2.203 -4.425 -6.699 1.00 92.56 105 TRP A C 1
ATOM 791 O O . TRP A 1 105 ? -3.362 -4.551 -6.313 1.00 92.56 105 TRP A O 1
ATOM 801 N N . VAL A 1 106 ? -1.860 -3.413 -7.508 1.00 91.62 106 VAL A N 1
ATOM 802 C CA . VAL A 1 106 ? -2.823 -2.402 -7.988 1.00 91.62 106 VAL A CA 1
ATOM 803 C C . VAL A 1 106 ? -3.946 -3.050 -8.802 1.00 91.62 106 VAL A C 1
ATOM 805 O O . VAL A 1 106 ? -5.113 -2.673 -8.674 1.00 91.62 106 VAL A O 1
ATOM 808 N N . ARG A 1 107 ? -3.609 -4.047 -9.627 1.00 92.69 107 ARG A N 1
ATOM 809 C CA . ARG A 1 107 ? -4.572 -4.811 -10.427 1.00 92.69 107 ARG A CA 1
ATOM 810 C C . ARG A 1 107 ? -5.420 -5.722 -9.542 1.00 92.69 107 ARG A C 1
ATOM 812 O O . ARG A 1 107 ? -6.634 -5.771 -9.735 1.00 92.69 107 ARG A O 1
ATOM 819 N N . LEU A 1 108 ? -4.797 -6.394 -8.576 1.00 92.88 108 LEU A N 1
ATOM 820 C CA . LEU A 1 108 ? -5.455 -7.346 -7.675 1.00 92.88 108 LEU A CA 1
ATOM 821 C C . LEU A 1 108 ? -6.400 -6.673 -6.673 1.00 92.88 108 LEU A C 1
ATOM 823 O O . LEU A 1 108 ? -7.483 -7.196 -6.425 1.00 92.88 108 LEU A O 1
ATOM 827 N N . ARG A 1 109 ? -6.060 -5.484 -6.159 1.00 93.56 109 ARG A N 1
ATOM 828 C CA . ARG A 1 109 ? -6.927 -4.756 -5.217 1.00 93.56 109 ARG A CA 1
ATOM 829 C C . ARG A 1 109 ? -8.097 -4.041 -5.883 1.00 93.56 109 ARG A C 1
ATOM 831 O O . ARG A 1 109 ? -9.098 -3.773 -5.235 1.00 93.56 109 ARG A O 1
ATOM 838 N N . LYS A 1 110 ? -8.023 -3.755 -7.188 1.00 94.81 110 LYS A N 1
ATOM 839 C CA . LYS A 1 110 ? -9.095 -3.071 -7.936 1.00 94.81 110 LYS A CA 1
ATOM 840 C C . LYS A 1 110 ? -10.495 -3.686 -7.737 1.00 94.81 110 LYS A C 1
ATOM 842 O O . LYS A 1 110 ? -11.430 -2.913 -7.541 1.00 94.81 110 LYS A O 1
ATOM 847 N N . PRO A 1 111 ? -10.707 -5.014 -7.825 1.00 94.75 111 PRO A N 1
ATOM 848 C CA . PRO A 1 111 ? -12.004 -5.608 -7.499 1.00 94.75 111 PRO A CA 1
ATOM 849 C C . PRO A 1 111 ? -12.409 -5.437 -6.027 1.00 94.75 111 PRO A C 1
ATOM 851 O O . PRO A 1 111 ? -13.593 -5.245 -5.781 1.00 94.75 111 PRO A O 1
ATOM 854 N N . LEU A 1 112 ? -11.467 -5.442 -5.077 1.00 94.25 112 LEU A N 1
ATOM 855 C CA . LEU A 1 112 ? -11.755 -5.215 -3.653 1.00 94.25 112 LEU A CA 1
ATOM 856 C C . LEU A 1 112 ? -12.241 -3.780 -3.413 1.00 94.25 112 LEU A C 1
ATOM 858 O O . LEU A 1 112 ? -13.272 -3.571 -2.787 1.00 94.25 112 LEU A O 1
ATOM 862 N N . GLU A 1 113 ? -11.571 -2.794 -4.012 1.00 94.62 113 GLU A N 1
ATOM 863 C CA . GLU A 1 113 ? -11.956 -1.375 -3.937 1.00 94.62 113 GLU A CA 1
ATOM 864 C C . GLU A 1 113 ? -13.365 -1.113 -4.487 1.00 94.62 113 GLU A C 1
ATOM 866 O O . GLU A 1 113 ? -14.067 -0.222 -4.015 1.00 94.62 113 GLU A O 1
ATOM 871 N N . LYS A 1 114 ? -13.820 -1.905 -5.468 1.00 94.81 114 LYS A N 1
ATOM 872 C CA . LYS A 1 114 ? -15.198 -1.816 -5.983 1.00 94.81 114 LYS A CA 1
ATOM 873 C C . LYS A 1 114 ? -16.251 -2.285 -4.978 1.00 94.81 114 LYS A C 1
ATOM 875 O O . LYS A 1 114 ? -17.415 -1.937 -5.147 1.00 94.81 114 LYS A O 1
ATOM 880 N N . LEU A 1 115 ? -15.866 -3.080 -3.981 1.00 93.56 115 LEU A N 1
ATOM 881 C CA . LEU A 1 115 ? -16.745 -3.533 -2.902 1.00 93.56 115 LEU A CA 1
ATOM 882 C C . LEU A 1 115 ? -16.800 -2.531 -1.743 1.00 93.56 115 LEU A C 1
ATOM 884 O O . LEU A 1 115 ? -17.596 -2.720 -0.826 1.00 93.56 115 LEU A O 1
ATOM 888 N N . ARG A 1 116 ? -15.971 -1.479 -1.769 1.00 95.75 116 ARG A N 1
ATOM 889 C CA . ARG A 1 116 ? -15.864 -0.510 -0.680 1.00 95.75 116 ARG A CA 1
ATOM 890 C C . ARG A 1 116 ? -17.189 0.234 -0.463 1.00 95.75 116 ARG A C 1
ATOM 892 O O . ARG A 1 116 ? -17.643 0.926 -1.379 1.00 95.75 116 ARG A O 1
ATOM 899 N N . PRO A 1 117 ? -17.794 0.148 0.737 1.00 95.62 117 PRO A N 1
ATOM 900 C CA . PRO A 1 117 ? -18.953 0.965 1.077 1.00 95.62 117 PRO A CA 1
ATOM 901 C C . PRO A 1 117 ? -18.635 2.469 0.978 1.00 95.62 117 PRO A C 1
ATOM 903 O O . PRO A 1 117 ? -17.503 2.860 1.255 1.00 95.62 117 PRO A O 1
ATOM 906 N N . PRO A 1 118 ? -19.608 3.341 0.650 1.00 93.75 118 PRO A N 1
ATOM 907 C CA . PRO A 1 118 ? -19.347 4.769 0.430 1.00 93.75 118 PRO A CA 1
ATOM 908 C C . PRO A 1 118 ? -18.720 5.517 1.615 1.00 93.75 118 PRO A C 1
ATOM 910 O O . PRO A 1 118 ? -17.996 6.483 1.402 1.00 93.75 118 PRO A O 1
ATOM 913 N N . SER A 1 119 ? -19.001 5.090 2.848 1.00 91.94 119 SER A N 1
ATOM 914 C CA . SER A 1 119 ? -18.465 5.701 4.070 1.00 91.94 119 SER A CA 1
ATOM 915 C C . SER A 1 119 ? -17.099 5.155 4.483 1.00 91.94 119 SER A C 1
ATOM 917 O O . SER A 1 119 ? -16.496 5.691 5.403 1.00 91.94 119 SER A O 1
ATOM 919 N N . VAL A 1 120 ? -16.620 4.083 3.850 1.00 94.50 120 VAL A N 1
ATOM 920 C CA . VAL A 1 120 ? -15.375 3.403 4.218 1.00 94.50 120 VAL A CA 1
ATOM 921 C C . VAL A 1 120 ? -14.198 4.082 3.535 1.00 94.50 120 VAL A C 1
ATOM 923 O O . VAL A 1 120 ? -14.184 4.275 2.318 1.00 94.50 120 VAL A O 1
ATOM 926 N N . THR A 1 121 ? -13.181 4.414 4.321 1.00 92.06 121 THR A N 1
ATOM 927 C CA . THR A 1 121 ? -11.960 5.072 3.851 1.00 92.06 121 THR A CA 1
ATOM 928 C C . THR A 1 121 ? -10.836 4.077 3.587 1.00 92.06 121 THR A C 1
ATOM 930 O O . THR A 1 121 ? -10.005 4.344 2.724 1.00 92.06 121 THR A O 1
ATOM 933 N N . GLU A 1 122 ? -10.824 2.925 4.265 1.00 94.06 122 GLU A N 1
ATOM 934 C CA . GLU A 1 122 ? -9.812 1.877 4.092 1.00 94.06 122 GLU A CA 1
ATOM 935 C C . GLU A 1 122 ? -10.422 0.476 4.223 1.00 94.06 122 GLU A C 1
ATOM 937 O O . GLU A 1 122 ? -11.348 0.225 4.995 1.00 94.06 122 GLU A O 1
ATOM 942 N N . LEU A 1 123 ? -9.883 -0.443 3.435 1.00 96.31 123 LEU A N 1
ATOM 943 C CA . LEU A 1 123 ? -10.291 -1.832 3.363 1.00 96.31 123 LEU A CA 1
ATOM 944 C C . LEU A 1 123 ? -9.247 -2.708 4.054 1.00 96.31 123 LEU A C 1
ATOM 946 O O . LEU A 1 123 ? -8.073 -2.650 3.703 1.00 96.31 123 LEU A O 1
ATOM 950 N N . LEU A 1 124 ? -9.673 -3.521 5.017 1.00 97.12 124 LEU A N 1
ATOM 951 C CA . LEU A 1 124 ? -8.822 -4.455 5.753 1.00 97.12 124 LEU A CA 1
ATOM 952 C C . LEU A 1 124 ? -8.873 -5.845 5.122 1.00 97.12 124 LEU A C 1
ATOM 954 O O . LEU A 1 124 ? -9.939 -6.302 4.726 1.00 97.12 124 LEU A O 1
ATOM 958 N N . LEU A 1 125 ? -7.740 -6.535 5.085 1.00 97.00 125 LEU A N 1
ATOM 959 C CA . LEU A 1 125 ? -7.598 -7.888 4.554 1.00 97.00 125 LEU A CA 1
ATOM 960 C C . LEU A 1 125 ? -7.639 -8.920 5.687 1.00 97.00 125 LEU A C 1
ATOM 962 O O . LEU A 1 125 ? -7.079 -8.699 6.766 1.00 97.00 125 LEU A O 1
ATOM 966 N N . SER A 1 126 ? -8.261 -10.069 5.425 1.00 96.25 126 SER A N 1
ATOM 967 C CA . SER A 1 126 ? -8.279 -11.216 6.338 1.00 96.25 126 SER A CA 1
ATOM 968 C C . SER A 1 126 ? -8.427 -12.530 5.579 1.00 96.25 126 SER A C 1
ATOM 970 O O . SER A 1 126 ? -9.216 -12.639 4.644 1.00 96.25 126 SER A O 1
ATOM 972 N N . ASN A 1 127 ? -7.674 -13.551 5.988 1.00 94.19 127 ASN A N 1
ATOM 973 C CA . ASN A 1 127 ? -7.723 -14.862 5.338 1.00 94.19 127 ASN A CA 1
ATOM 974 C C . ASN A 1 127 ? -8.910 -15.720 5.801 1.00 94.19 127 ASN A C 1
ATOM 976 O O . ASN A 1 127 ? -9.377 -16.566 5.041 1.00 94.19 127 ASN A O 1
ATOM 980 N N . ASP A 1 128 ? -9.380 -15.518 7.030 1.00 92.00 128 ASP A N 1
ATOM 981 C CA . ASP A 1 128 ? -10.372 -16.364 7.703 1.00 92.00 128 ASP A CA 1
ATOM 982 C C . ASP A 1 128 ? -11.567 -15.581 8.274 1.00 92.00 128 ASP A C 1
ATOM 984 O O . ASP A 1 128 ? -12.571 -16.184 8.640 1.00 92.00 128 ASP A O 1
ATOM 988 N N . GLY A 1 129 ? -11.499 -14.248 8.300 1.00 90.19 129 GLY A N 1
ATOM 989 C CA . GLY A 1 129 ? -12.497 -13.377 8.924 1.00 90.19 129 GLY A CA 1
ATOM 990 C C . GLY A 1 129 ? -12.259 -13.129 10.415 1.00 90.19 129 GLY A C 1
ATOM 991 O O . GLY A 1 129 ? -12.815 -12.175 10.955 1.00 90.19 129 GLY A O 1
ATOM 992 N N . ASP A 1 130 ? -11.400 -13.926 11.052 1.00 89.69 130 ASP A N 1
ATOM 993 C CA . ASP A 1 130 ? -11.101 -13.853 12.484 1.00 89.69 130 ASP A CA 1
ATOM 994 C C . ASP A 1 130 ? -9.824 -13.046 12.752 1.00 89.69 130 ASP A C 1
ATOM 996 O O . ASP A 1 130 ? -9.719 -12.337 13.754 1.00 89.69 130 ASP A O 1
ATOM 1000 N N . ARG A 1 131 ? -8.837 -13.130 11.851 1.00 92.69 131 ARG A N 1
ATOM 1001 C CA . ARG A 1 131 ? -7.534 -12.468 11.985 1.00 92.69 131 ARG A CA 1
ATOM 1002 C C . ARG A 1 131 ? -7.393 -11.341 10.980 1.00 92.69 131 ARG A C 1
ATOM 1004 O O . ARG A 1 131 ? -7.446 -11.562 9.768 1.00 92.69 131 ARG A O 1
ATOM 1011 N N . ILE A 1 132 ? -7.172 -10.131 11.481 1.00 96.31 132 ILE A N 1
ATOM 1012 C CA . ILE A 1 132 ? -6.901 -8.960 10.644 1.00 96.31 132 ILE A CA 1
ATOM 1013 C C . ILE A 1 132 ? -5.418 -8.953 10.277 1.00 96.31 132 ILE A C 1
ATOM 1015 O O . ILE A 1 132 ? -4.562 -9.063 11.151 1.00 96.31 132 ILE A O 1
ATOM 1019 N N . LEU A 1 133 ? -5.126 -8.799 8.987 1.00 96.94 133 LEU A N 1
ATOM 1020 C CA . LEU A 1 133 ? -3.763 -8.752 8.467 1.00 96.94 133 LEU A CA 1
ATOM 1021 C C . LEU A 1 133 ? -3.265 -7.304 8.375 1.00 96.94 133 LEU A C 1
ATOM 1023 O O . LEU A 1 133 ? -2.475 -6.834 9.190 1.00 96.94 133 LEU A O 1
ATOM 1027 N N . GLU A 1 134 ? -3.737 -6.586 7.363 1.00 96.81 134 GLU A N 1
ATOM 1028 C CA . GLU A 1 134 ? -3.337 -5.222 7.026 1.00 96.81 134 GLU A CA 1
ATOM 1029 C C . GLU A 1 134 ? -4.408 -4.571 6.138 1.00 96.81 134 GLU A C 1
ATOM 1031 O O . GLU A 1 134 ? -5.392 -5.218 5.781 1.00 96.81 134 GLU A O 1
ATOM 1036 N N . GLY A 1 135 ? -4.244 -3.298 5.788 1.00 95.94 135 GLY A N 1
ATOM 1037 C CA . GLY A 1 135 ? -5.107 -2.631 4.819 1.00 95.94 135 GLY A CA 1
ATOM 1038 C C . GLY A 1 135 ? -4.696 -2.896 3.369 1.00 95.94 135 GLY A C 1
ATOM 1039 O O . GLY A 1 135 ? -3.624 -3.429 3.079 1.00 95.94 135 GLY A O 1
ATOM 1040 N N . CYS A 1 136 ? -5.514 -2.444 2.420 1.00 94.38 136 CYS A N 1
ATOM 1041 C CA . CYS A 1 136 ? -5.197 -2.539 0.995 1.00 94.38 136 CYS A CA 1
ATOM 1042 C C . CYS A 1 136 ? -3.920 -1.768 0.626 1.00 94.38 136 CYS A C 1
ATOM 1044 O O . CYS A 1 136 ? -3.233 -2.137 -0.326 1.00 94.38 136 CYS A O 1
ATOM 1046 N N . ILE A 1 137 ? -3.599 -0.686 1.335 1.00 92.00 137 ILE A N 1
ATOM 1047 C CA . ILE A 1 137 ? -2.385 0.118 1.106 1.00 92.00 137 ILE A CA 1
ATOM 1048 C C . ILE A 1 137 ? -1.698 0.567 2.404 1.00 92.00 137 ILE A C 1
ATOM 1050 O O . ILE A 1 137 ? -0.781 1.389 2.360 1.00 92.00 137 ILE A O 1
ATOM 1054 N N . THR A 1 138 ? -2.113 0.031 3.548 1.00 94.31 138 THR A N 1
ATOM 1055 C CA . THR A 1 138 ? -1.649 0.427 4.883 1.00 94.31 138 THR A CA 1
ATOM 1056 C C . THR A 1 138 ? -1.283 -0.798 5.711 1.00 94.31 138 THR A C 1
ATOM 1058 O O . THR A 1 138 ? -1.835 -1.873 5.515 1.00 94.31 138 THR A O 1
ATOM 1061 N N . ASN A 1 139 ? -0.356 -0.647 6.657 1.00 96.19 139 ASN A N 1
ATOM 1062 C CA . ASN A 1 139 ? -0.219 -1.617 7.743 1.00 96.19 139 ASN A CA 1
ATOM 1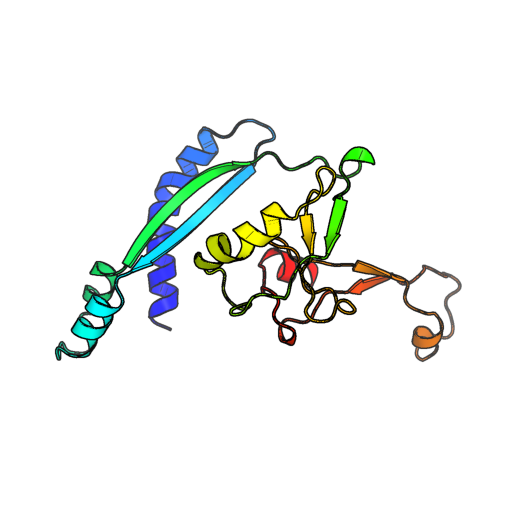063 C C . ASN A 1 139 ? -1.235 -1.287 8.846 1.00 96.19 139 ASN A C 1
ATOM 1065 O O . ASN A 1 139 ? -1.618 -0.128 8.996 1.00 96.19 139 ASN A O 1
ATOM 1069 N N . PHE A 1 140 ? -1.650 -2.290 9.621 1.00 96.12 140 PHE A N 1
ATOM 1070 C CA . PHE A 1 140 ? -2.677 -2.135 10.651 1.00 96.12 140 PHE A CA 1
ATOM 1071 C C . PHE A 1 140 ? -2.124 -2.443 12.043 1.00 96.12 140 PHE A C 1
ATOM 1073 O O . PHE A 1 140 ? -1.381 -3.408 12.227 1.00 96.12 140 PHE A O 1
ATOM 1080 N N . PHE A 1 141 ? -2.495 -1.613 13.013 1.00 96.00 141 PHE A N 1
ATOM 1081 C CA . PHE A 1 141 ? -2.107 -1.738 14.412 1.00 96.00 141 PHE A CA 1
ATOM 1082 C C . PHE A 1 141 ? -3.330 -1.534 15.294 1.00 96.00 141 PHE A C 1
ATOM 1084 O O . PHE A 1 141 ? -4.209 -0.734 14.970 1.00 96.00 141 PHE A O 1
ATOM 1091 N N . VAL A 1 142 ? -3.351 -2.219 16.430 1.00 94.31 142 VAL A N 1
ATOM 1092 C CA . VAL A 1 142 ? -4.347 -2.024 17.483 1.00 94.31 142 VAL A CA 1
ATOM 1093 C C . VAL A 1 142 ? -3.645 -1.720 18.795 1.00 94.31 142 VAL A C 1
ATOM 1095 O O . VAL A 1 142 ? -2.565 -2.243 19.066 1.00 94.31 142 VAL A O 1
ATOM 1098 N N . ILE A 1 143 ? -4.255 -0.856 19.600 1.00 92.06 143 ILE A N 1
ATOM 1099 C CA . ILE A 1 143 ? -3.829 -0.612 20.975 1.00 92.06 143 ILE A CA 1
ATOM 1100 C C . ILE A 1 143 ? -4.761 -1.423 21.865 1.00 92.06 143 ILE A C 1
ATOM 1102 O O . ILE A 1 143 ? -5.965 -1.169 21.901 1.00 92.06 143 ILE A O 1
ATOM 1106 N N . CYS A 1 144 ? -4.199 -2.401 22.559 1.00 89.38 144 CYS A N 1
ATOM 1107 C CA . CYS A 1 144 ? -4.907 -3.252 23.498 1.00 89.38 144 CYS A CA 1
ATOM 1108 C C . CYS A 1 144 ? -4.543 -2.848 24.925 1.00 89.38 144 CYS A C 1
ATOM 1110 O O . CYS A 1 144 ? -3.420 -2.434 25.214 1.00 89.38 144 CYS A O 1
ATOM 1112 N N . GLN A 1 145 ? -5.495 -2.985 25.838 1.00 86.69 145 GLN A N 1
ATOM 1113 C CA . GLN A 1 145 ? -5.194 -2.942 27.259 1.00 86.69 145 GLN A CA 1
ATOM 1114 C C . GLN A 1 145 ? -4.660 -4.314 27.668 1.00 86.69 145 GLN A C 1
ATOM 1116 O O . GLN A 1 145 ? -5.298 -5.324 27.379 1.00 86.69 145 GLN A O 1
ATOM 1121 N N . ARG A 1 146 ? -3.506 -4.360 28.334 1.00 77.88 146 ARG A N 1
ATOM 1122 C CA . ARG A 1 146 ? -2.971 -5.616 28.858 1.00 77.88 146 ARG A CA 1
ATOM 1123 C C . ARG A 1 146 ? -3.851 -6.099 30.007 1.00 77.88 146 ARG A C 1
ATOM 1125 O O . ARG A 1 146 ? -4.189 -5.325 30.912 1.00 77.88 146 ARG A O 1
ATOM 1132 N N . ASP A 1 147 ? -4.193 -7.380 29.983 1.00 68.75 147 ASP A N 1
ATOM 1133 C CA . ASP A 1 147 ? -4.952 -8.004 31.058 1.00 68.75 147 ASP A CA 1
ATOM 1134 C C . ASP A 1 147 ? -4.124 -8.063 32.345 1.00 68.75 147 ASP A C 1
ATOM 1136 O O . ASP A 1 147 ? -2.948 -8.436 32.355 1.00 68.75 147 ASP A O 1
ATOM 1140 N N . LYS A 1 148 ? -4.762 -7.719 33.471 1.00 59.69 148 LYS A N 1
ATOM 1141 C CA . LYS A 1 148 ? -4.118 -7.703 34.795 1.00 59.69 148 LYS A CA 1
ATOM 1142 C C . LYS A 1 148 ? -3.511 -9.062 35.171 1.00 59.69 148 LYS A C 1
ATOM 1144 O O . LYS A 1 148 ? -2.485 -9.091 35.839 1.00 59.69 148 LYS A O 1
ATOM 1149 N N . SER A 1 149 ? -4.088 -10.168 34.697 1.00 57.06 149 SER A N 1
ATOM 1150 C CA . SER A 1 149 ? -3.634 -11.532 34.997 1.00 57.06 149 SER A CA 1
ATOM 1151 C C . SER A 1 149 ? -2.299 -11.917 34.350 1.00 57.06 149 SER A C 1
ATOM 1153 O O . SER A 1 149 ? -1.642 -12.833 34.834 1.00 57.06 149 SER A O 1
ATOM 1155 N N . GLU A 1 150 ? -1.857 -11.228 33.292 1.00 52.94 150 GLU A N 1
ATOM 1156 C CA . GLU A 1 150 ? -0.520 -11.441 32.708 1.00 52.94 150 GLU A CA 1
ATOM 1157 C C . GLU A 1 150 ? 0.568 -10.599 33.399 1.00 52.94 150 GLU A C 1
ATOM 1159 O O . GLU A 1 150 ? 1.759 -10.898 33.293 1.00 52.94 150 GLU A O 1
ATOM 1164 N N . ALA A 1 151 ? 0.166 -9.571 34.157 1.00 52.00 151 ALA A N 1
ATOM 1165 C CA . ALA A 1 151 ? 1.054 -8.742 34.971 1.00 52.00 151 ALA A CA 1
ATOM 1166 C C . ALA A 1 151 ? 1.357 -9.357 36.354 1.00 52.00 151 ALA A C 1
ATOM 1168 O O . ALA A 1 151 ? 2.348 -8.995 36.985 1.00 52.00 151 ALA A O 1
ATOM 1169 N N . GLU A 1 152 ? 0.574 -10.341 36.810 1.00 47.94 152 GLU A N 1
ATOM 1170 C CA . GLU A 1 152 ? 0.717 -10.969 38.138 1.00 47.94 152 GLU A CA 1
ATOM 1171 C C . GLU A 1 152 ? 1.993 -11.824 38.313 1.00 47.94 152 GLU A C 1
ATOM 1173 O O . GLU A 1 152 ? 2.263 -12.335 39.400 1.00 47.94 152 GLU A O 1
ATOM 1178 N N . GLY A 1 153 ? 2.831 -11.952 37.278 1.00 51.25 153 GLY A N 1
ATOM 1179 C CA . GLY A 1 153 ? 4.112 -12.661 37.352 1.00 51.25 153 GLY A CA 1
ATOM 1180 C C . GLY A 1 153 ? 5.327 -11.807 37.734 1.00 51.25 153 GLY A C 1
ATOM 1181 O O . GL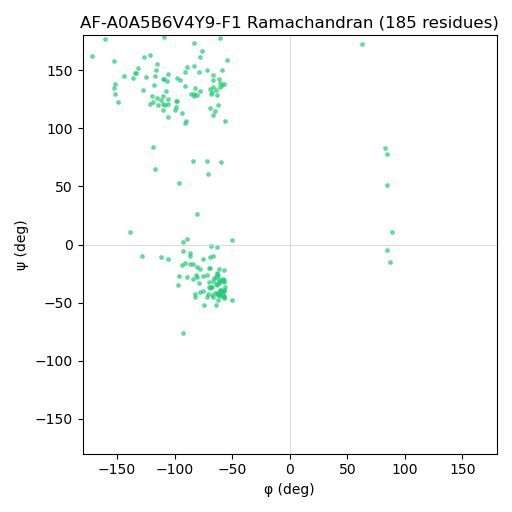Y A 1 153 ? 6.369 -12.371 38.077 1.00 51.25 153 GLY A O 1
ATOM 1182 N N . LYS A 1 154 ? 5.253 -10.471 37.658 1.00 52.31 154 LYS A N 1
ATOM 1183 C CA . LYS A 1 154 ? 6.376 -9.579 37.991 1.00 52.31 154 LYS A CA 1
ATOM 1184 C C . LYS A 1 154 ? 5.848 -8.255 38.543 1.00 52.31 154 LYS A C 1
ATOM 1186 O O . LYS A 1 154 ? 5.157 -7.543 37.834 1.00 52.31 154 LYS A O 1
ATOM 1191 N N . TYR A 1 155 ? 6.283 -7.926 39.760 1.00 45.78 155 TYR A N 1
ATOM 1192 C CA . TYR A 1 155 ? 6.010 -6.692 40.512 1.00 45.78 155 TYR A CA 1
ATOM 1193 C C . TYR A 1 155 ? 4.692 -6.686 41.303 1.00 45.78 155 TYR A C 1
ATOM 1195 O O . TYR A 1 155 ? 3.703 -6.054 40.951 1.00 45.78 155 TYR A O 1
ATOM 1203 N N . LEU A 1 156 ? 4.735 -7.365 42.456 1.00 48.78 156 LEU A N 1
ATOM 1204 C CA . LEU A 1 156 ? 4.100 -6.826 43.659 1.00 48.78 156 LEU A CA 1
ATOM 1205 C C . LEU A 1 156 ? 4.787 -5.486 43.977 1.00 48.78 156 LEU A C 1
ATOM 1207 O O . LEU A 1 156 ? 6.013 -5.426 43.935 1.00 48.78 156 LEU A O 1
ATOM 1211 N N . ASP A 1 157 ? 3.987 -4.472 44.297 1.00 50.56 157 ASP A N 1
ATOM 1212 C CA . ASP A 1 157 ? 4.335 -3.065 44.549 1.00 50.56 157 ASP A CA 1
ATOM 1213 C C . ASP A 1 157 ? 4.483 -2.174 43.306 1.00 50.56 157 ASP A C 1
ATOM 1215 O O . ASP A 1 157 ? 5.589 -1.839 42.896 1.00 50.56 157 ASP A O 1
ATOM 1219 N N . ASP A 1 158 ? 3.357 -1.660 42.796 1.00 46.78 158 ASP A N 1
ATOM 1220 C CA . ASP A 1 158 ? 3.251 -0.201 42.684 1.00 46.78 158 ASP A CA 1
ATOM 1221 C C . ASP A 1 158 ? 1.792 0.287 42.752 1.00 46.78 158 ASP A C 1
ATOM 1223 O O . ASP A 1 158 ? 0.890 -0.244 42.104 1.00 46.78 158 ASP A O 1
ATOM 1227 N N . TYR A 1 159 ? 1.556 1.333 43.541 1.00 48.53 159 TYR A N 1
ATOM 1228 C CA . TYR A 1 159 ? 0.260 1.999 43.737 1.00 48.53 159 TYR A CA 1
ATOM 1229 C C . TYR A 1 159 ? -0.059 2.987 42.595 1.00 48.53 159 TYR A C 1
ATOM 1231 O O . TYR A 1 159 ? -0.821 3.934 42.777 1.00 48.53 159 TYR A O 1
ATOM 1239 N N . ASN A 1 160 ? 0.496 2.751 41.406 1.00 49.62 160 ASN A N 1
ATOM 1240 C CA . ASN A 1 160 ? 0.217 3.475 40.172 1.00 49.62 160 ASN A CA 1
ATOM 1241 C C . ASN A 1 160 ? -0.350 2.486 39.155 1.00 49.62 160 ASN A C 1
ATOM 1243 O O . ASN A 1 160 ? 0.361 1.928 38.327 1.00 49.62 160 ASN A O 1
ATOM 1247 N N . ASN A 1 161 ? -1.660 2.255 39.239 1.00 52.12 161 ASN A N 1
ATOM 1248 C CA . ASN A 1 161 ? -2.430 1.469 38.275 1.00 52.12 161 ASN A CA 1
ATOM 1249 C C . ASN A 1 161 ? -2.569 2.252 36.950 1.00 52.12 161 ASN A C 1
ATOM 1251 O O . ASN A 1 161 ? -3.674 2.609 36.540 1.00 52.12 161 ASN A O 1
ATOM 1255 N N . GLU A 1 162 ? -1.441 2.567 36.312 1.00 60.97 162 GLU A N 1
ATOM 1256 C CA . GLU A 1 162 ? -1.392 2.923 34.901 1.00 60.97 162 GLU A CA 1
ATOM 1257 C C . GLU A 1 162 ? -1.810 1.670 34.137 1.00 60.97 162 GLU A C 1
ATOM 1259 O O . GLU A 1 162 ? -1.169 0.623 34.222 1.00 60.97 162 GLU A O 1
ATOM 1264 N N . TYR A 1 163 ? -2.949 1.740 33.452 1.00 61.00 163 TYR A N 1
ATOM 1265 C CA . TYR A 1 163 ? -3.375 0.673 32.563 1.00 61.00 163 TYR A CA 1
ATOM 1266 C C . TYR A 1 163 ? -2.261 0.431 31.547 1.00 61.00 163 TY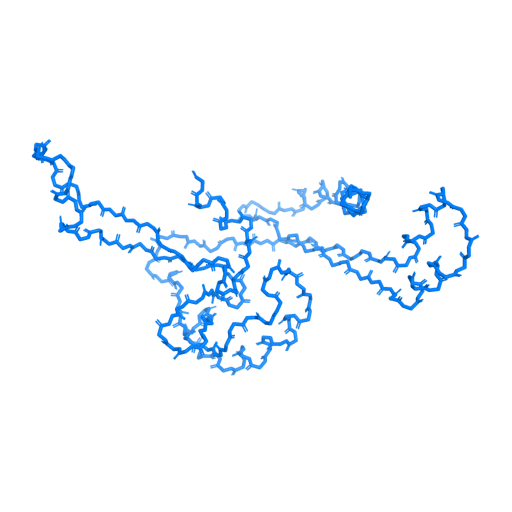R A C 1
ATOM 1268 O O . TYR A 1 163 ? -2.051 1.252 30.657 1.00 61.00 163 TYR A O 1
ATOM 1276 N N . SER A 1 164 ? -1.521 -0.669 31.694 1.00 77.62 164 SER A N 1
ATOM 1277 C CA . SER A 1 164 ? -0.456 -0.987 30.755 1.00 77.62 164 SER A CA 1
ATOM 1278 C C . SER A 1 164 ? -1.101 -1.297 29.412 1.00 77.62 164 SER A C 1
ATOM 1280 O O . SER A 1 164 ? -1.826 -2.283 29.284 1.00 77.62 164 SER A O 1
ATOM 1282 N N . VAL A 1 165 ? -0.892 -0.421 28.438 1.00 86.88 165 VAL A N 1
ATOM 1283 C CA . VAL A 1 165 ? -1.321 -0.627 27.057 1.00 86.88 165 VAL A CA 1
ATOM 1284 C C . VAL A 1 165 ? -0.224 -1.343 26.283 1.00 86.88 165 VAL A C 1
ATOM 1286 O O . VAL A 1 165 ? 0.962 -1.223 26.591 1.00 86.88 165 VAL A O 1
ATOM 1289 N N . GLU A 1 166 ? -0.622 -2.078 25.259 1.00 90.06 166 GLU A N 1
ATOM 1290 C CA . GLU A 1 166 ? 0.283 -2.692 24.305 1.00 90.06 166 GLU A CA 1
ATOM 1291 C C . GLU A 1 166 ? -0.191 -2.453 22.878 1.00 90.06 166 GLU A C 1
ATOM 1293 O O . GLU A 1 166 ? -1.384 -2.354 22.599 1.00 90.06 166 GLU A O 1
ATOM 1298 N N . VAL A 1 167 ? 0.772 -2.339 21.972 1.00 92.31 167 VAL A N 1
ATOM 1299 C CA . VAL A 1 167 ? 0.519 -2.187 20.544 1.00 92.31 167 VAL A CA 1
ATOM 1300 C C . VAL A 1 167 ? 0.679 -3.558 19.899 1.00 92.31 167 VAL A C 1
ATOM 1302 O O . VAL A 1 167 ? 1.733 -4.179 20.020 1.00 92.31 167 VAL A O 1
ATOM 1305 N N . GLN A 1 168 ? -0.354 -4.026 19.204 1.00 93.94 168 GLN A N 1
ATOM 1306 C CA . GLN A 1 168 ? -0.335 -5.287 18.468 1.00 93.94 168 GLN A CA 1
ATOM 1307 C C . GLN A 1 168 ? -0.498 -5.044 16.964 1.00 93.94 168 GLN A C 1
ATOM 1309 O O . GLN A 1 168 ? -1.144 -4.092 16.523 1.00 93.94 168 GLN A O 1
ATOM 1314 N N . THR A 1 169 ? 0.085 -5.928 16.161 1.00 96.38 169 THR A N 1
ATOM 1315 C CA . THR A 1 169 ? -0.040 -5.963 14.698 1.00 96.38 169 THR A CA 1
ATOM 1316 C C . THR A 1 169 ? 0.163 -7.393 14.215 1.00 96.38 169 THR A C 1
ATOM 1318 O O . THR A 1 169 ? 0.795 -8.195 14.907 1.00 96.38 169 THR A O 1
ATOM 1321 N N . ALA A 1 170 ? -0.337 -7.720 13.024 1.00 96.44 170 ALA A N 1
ATOM 1322 C CA . ALA A 1 170 ? -0.105 -9.027 12.430 1.00 96.44 170 ALA A CA 1
ATOM 1323 C C . ALA A 1 170 ? 1.406 -9.281 12.209 1.00 96.44 170 ALA A C 1
ATOM 1325 O O . ALA A 1 170 ? 2.161 -8.374 11.805 1.00 96.44 170 ALA A O 1
ATOM 1326 N N . PRO A 1 171 ? 1.889 -10.506 12.481 1.00 95.19 171 PRO A N 1
ATOM 1327 C CA . PRO A 1 171 ? 3.276 -10.867 12.229 1.00 95.19 171 PRO A CA 1
ATOM 1328 C C . PRO A 1 171 ? 3.520 -11.005 10.720 1.00 95.19 171 PRO A C 1
ATOM 1330 O O . PRO A 1 171 ? 2.635 -11.398 9.967 1.00 95.19 171 PRO A O 1
ATOM 1333 N N . ILE A 1 172 ? 4.749 -10.730 10.268 1.00 95.25 172 ILE A N 1
ATOM 1334 C CA . ILE A 1 172 ? 5.122 -10.842 8.841 1.00 95.25 172 ILE A CA 1
ATOM 1335 C C . ILE A 1 172 ? 4.884 -12.269 8.313 1.00 95.25 172 ILE A C 1
ATOM 1337 O O . ILE A 1 172 ? 4.502 -12.438 7.159 1.00 95.25 172 ILE A O 1
ATOM 1341 N N . SER A 1 173 ? 5.020 -13.284 9.177 1.00 94.25 173 SER A N 1
ATOM 1342 C CA . SER A 1 173 ? 4.730 -14.689 8.858 1.00 94.25 173 SER A CA 1
ATOM 1343 C C . SER A 1 173 ? 3.305 -14.943 8.367 1.00 94.25 173 SER A C 1
ATOM 1345 O O . SER A 1 173 ? 3.082 -15.943 7.692 1.00 94.25 173 SER A O 1
ATOM 1347 N N . ASP A 1 174 ? 2.361 -14.054 8.684 1.00 93.94 174 ASP A N 1
ATOM 1348 C CA . ASP A 1 174 ? 0.953 -14.189 8.304 1.00 93.94 174 ASP A CA 1
ATOM 1349 C C . ASP A 1 174 ? 0.660 -13.552 6.933 1.00 93.94 174 ASP A C 1
ATOM 1351 O O . ASP A 1 174 ? -0.484 -13.529 6.481 1.00 93.94 174 ASP A O 1
ATOM 1355 N N . GLY A 1 175 ? 1.693 -13.059 6.241 1.00 93.88 175 GLY A N 1
ATOM 1356 C CA . GLY A 1 175 ? 1.566 -12.476 4.910 1.00 93.88 175 GLY A CA 1
ATOM 1357 C C . GLY A 1 175 ? 1.162 -11.004 4.939 1.00 93.88 175 GLY A C 1
ATOM 1358 O O . GLY A 1 175 ? 0.240 -10.599 4.229 1.00 93.88 175 GLY A O 1
ATOM 1359 N N . VAL A 1 176 ? 1.883 -10.188 5.715 1.00 95.75 176 VAL A N 1
ATOM 1360 C CA . VAL A 1 176 ? 1.750 -8.718 5.720 1.00 95.75 176 VAL A CA 1
ATOM 1361 C C . VAL A 1 176 ? 3.011 -8.026 5.225 1.00 95.75 176 VAL A C 1
ATOM 1363 O O . VAL A 1 176 ? 4.114 -8.561 5.317 1.00 95.75 176 VAL A O 1
ATOM 1366 N N . LEU A 1 177 ? 2.869 -6.808 4.704 1.00 95.69 177 LEU A N 1
ATOM 1367 C CA . LEU A 1 177 ? 3.989 -6.053 4.158 1.00 95.69 177 LEU A CA 1
ATOM 1368 C C . LEU A 1 177 ? 4.929 -5.636 5.291 1.00 95.69 177 LEU A C 1
ATOM 1370 O O . LEU A 1 177 ? 4.473 -4.954 6.216 1.00 95.69 177 LEU A O 1
ATOM 1374 N N . PRO A 1 178 ? 6.247 -5.886 5.191 1.00 94.94 178 PRO A N 1
ATOM 1375 C CA . PRO A 1 178 ? 7.230 -5.239 6.054 1.00 94.94 178 PRO A CA 1
ATOM 1376 C C . PRO A 1 178 ? 7.381 -3.756 5.666 1.00 94.94 178 PRO A C 1
ATOM 1378 O O . PRO A 1 178 ? 8.355 -3.335 5.041 1.00 94.94 178 PRO A O 1
ATOM 1381 N N . GLY A 1 179 ? 6.366 -2.946 5.971 1.00 93.62 179 GLY A N 1
ATOM 1382 C CA . GLY A 1 179 ? 6.355 -1.521 5.671 1.00 93.62 179 GLY A CA 1
ATOM 1383 C C . GLY A 1 179 ? 7.400 -0.753 6.480 1.00 93.62 179 GLY A C 1
ATOM 1384 O O . GLY A 1 179 ? 7.652 -1.050 7.643 1.00 93.62 179 GLY A O 1
ATOM 1385 N N . VAL A 1 180 ? 7.970 0.294 5.880 1.00 92.88 180 VAL A N 1
ATOM 1386 C CA . VAL A 1 180 ? 8.963 1.154 6.552 1.00 92.88 180 VAL A CA 1
ATOM 1387 C C . VAL A 1 180 ? 8.374 1.815 7.803 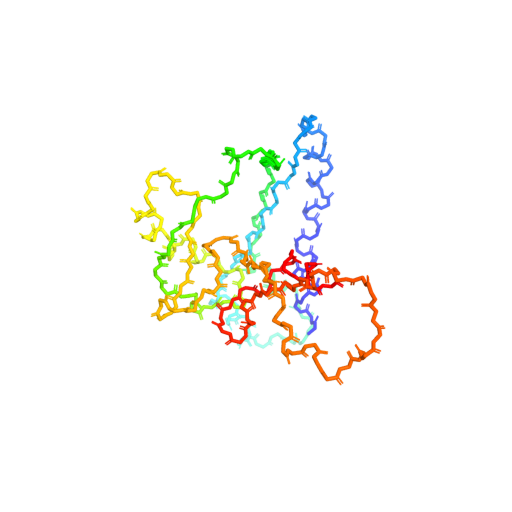1.00 92.88 180 VAL A C 1
ATOM 1389 O O . VAL A 1 180 ? 8.999 1.801 8.855 1.00 92.88 180 VA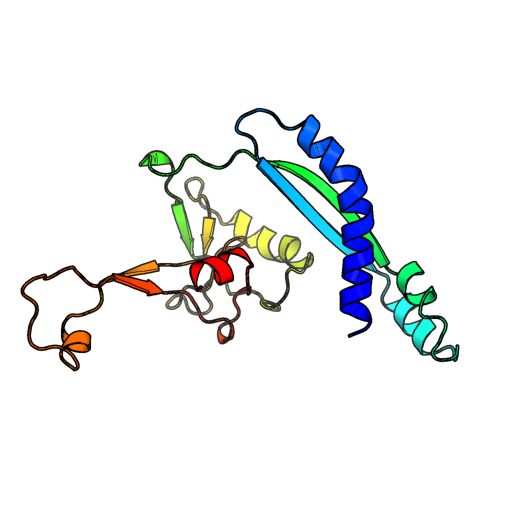L A O 1
ATOM 1392 N N . ILE A 1 181 ? 7.144 2.337 7.712 1.00 92.00 181 ILE A N 1
ATOM 1393 C CA . ILE A 1 181 ? 6.456 2.939 8.865 1.00 92.00 181 ILE A CA 1
ATOM 1394 C C . ILE A 1 181 ? 6.092 1.880 9.908 1.00 92.00 181 ILE A C 1
ATOM 1396 O O . ILE A 1 181 ? 6.217 2.140 11.096 1.00 92.00 181 ILE A O 1
ATOM 1400 N N . ARG A 1 182 ? 5.711 0.668 9.481 1.00 94.62 182 ARG A N 1
ATOM 1401 C CA . ARG A 1 182 ? 5.466 -0.449 10.403 1.00 94.62 182 ARG A CA 1
ATOM 1402 C C . ARG A 1 182 ? 6.697 -0.735 11.258 1.00 94.62 182 ARG A C 1
ATOM 1404 O O . ARG A 1 182 ? 6.556 -0.912 12.458 1.00 94.62 182 ARG A O 1
ATOM 1411 N N . GLN A 1 183 ? 7.878 -0.774 10.644 1.00 92.12 183 GLN A N 1
ATOM 1412 C CA . GLN A 1 183 ? 9.129 -0.991 11.365 1.00 92.12 183 GLN A CA 1
ATOM 1413 C C . GLN A 1 183 ? 9.402 0.137 12.370 1.00 92.12 183 GLN A C 1
ATOM 1415 O O . GLN A 1 183 ? 9.724 -0.149 13.513 1.00 92.12 183 GLN A O 1
ATOM 1420 N N . LEU A 1 184 ? 9.174 1.393 11.974 1.00 93.31 184 LEU A N 1
ATOM 1421 C CA . LEU A 1 184 ? 9.346 2.556 12.850 1.00 93.31 184 LEU A CA 1
ATOM 1422 C C . LEU A 1 184 ? 8.394 2.547 14.056 1.00 93.31 184 LEU A C 1
ATOM 1424 O O . LEU A 1 184 ? 8.777 2.993 15.123 1.00 93.31 184 LEU A O 1
ATOM 1428 N N . VAL A 1 185 ? 7.164 2.047 13.899 1.00 92.00 185 VAL A N 1
ATOM 1429 C CA . VAL A 1 185 ? 6.200 1.911 15.010 1.00 92.00 185 VAL A CA 1
ATOM 1430 C C . VAL A 1 185 ? 6.594 0.794 15.988 1.00 92.00 185 VAL A C 1
ATOM 1432 O O . VAL A 1 185 ? 6.187 0.829 17.145 1.00 92.00 185 VAL A O 1
ATOM 1435 N N . ILE A 1 186 ? 7.338 -0.214 15.524 1.00 90.38 186 ILE A N 1
ATOM 1436 C CA . ILE A 1 186 ? 7.781 -1.354 16.342 1.00 90.38 186 ILE A CA 1
ATOM 1437 C C . ILE A 1 186 ? 9.065 -1.034 17.128 1.00 90.38 186 ILE A C 1
ATOM 1439 O O . ILE A 1 186 ? 9.275 -1.627 18.186 1.00 90.38 186 ILE A O 1
ATOM 1443 N N . GLU A 1 187 ? 9.920 -0.156 16.596 1.00 88.69 187 GLU A N 1
ATOM 1444 C CA . GLU A 1 187 ? 11.174 0.310 17.220 1.00 88.69 187 GLU A CA 1
ATOM 1445 C C . GLU A 1 187 ? 10.944 1.292 18.376 1.00 88.69 187 GLU A C 1
ATOM 1447 O O . GLU A 1 187 ? 11.666 1.146 19.391 1.00 88.69 187 GLU A O 1
#

Solvent-accessible surface area (backbone atoms only — not comparable to full-atom values): 11877 Å² total; per-residue (Å²): 122,72,61,61,61,50,53,46,47,66,52,46,58,57,45,69,64,48,48,67,52,53,65,68,71,52,55,92,83,49,47,78,44,78,47,78,46,79,49,65,46,64,66,62,52,50,53,59,72,71,50,90,68,66,101,78,63,76,68,61,70,57,80,38,48,49,78,48,79,46,78,44,84,31,71,76,79,66,80,94,47,84,88,60,60,83,30,74,43,83,52,61,58,60,52,94,61,19,84,50,97,55,74,66,52,64,66,65,44,49,68,58,61,72,68,55,53,93,80,44,74,45,45,30,17,25,79,79,80,80,52,70,44,26,36,83,89,45,81,46,74,46,83,43,76,59,61,69,81,76,48,75,82,66,74,88,86,69,98,67,86,67,80,54,66,45,80,46,60,55,55,61,93,78,38,31,60,84,41,73,67,57,52,62,75,72,106

InterPro domains:
  IPR036038 Aminotransferase-like, PLP-dependent enzymes [SSF56752] (71-187)
  IPR043132 Branched-chain-amino-acid aminotransferase-like, C-terminal [G3DSA:3.20.10.10] (89-187)

Mean predicted aligned error: 9.6 Å